Protein AF-A0A1V6PBY7-F1 (afdb_monomer_lite)

Secondary structure (DSSP, 8-state):
-----------PPP----------------------------------HHHHHHHTTTT-EETTTEE----TT--GGGT--TT--PPPTT-HHHHHHHHTB-HHHHHHHHHHHHHH-TT----TTS-EEE--TTS-BEEE-HHHHHHHHHHHHTS----S----SHHHHHHHHHHTTB-HHHHTTT---TT-GGGGT-GGG--TTSSS--HHHHHHHHHHHHHHHHHHHHHHHHHHTTSEEEETTEEEE--TT--HHHHHHHHHHS-HHHHHHHHHHHHHHHHHHHHHHHHHHHHHHHHHHHHHHHHHHT-

Radius of gyration: 27.16 Å; chains: 1; bounding box: 50×54×106 Å

Organism: Penicillium decumbens (NCBI:txid69771)

Structure (mmCIF, N/CA/C/O backbone):
data_AF-A0A1V6PBY7-F1
#
_entry.id   AF-A0A1V6PBY7-F1
#
loop_
_atom_site.group_PDB
_atom_site.id
_atom_site.type_symbol
_atom_site.label_atom_id
_atom_site.label_alt_id
_atom_site.label_comp_id
_atom_site.label_asym_id
_atom_site.label_entity_id
_atom_site.label_seq_id
_atom_site.pdbx_PDB_ins_code
_atom_site.Cartn_x
_atom_site.Cartn_y
_atom_site.Cartn_z
_atom_site.occupancy
_atom_site.B_iso_or_equiv
_atom_site.auth_seq_id
_atom_site.auth_comp_id
_atom_site.auth_asym_id
_atom_site.auth_atom_id
_atom_site.pdbx_PDB_model_num
ATOM 1 N N . MET A 1 1 ? -18.747 -23.421 -77.532 1.00 35.00 1 MET A N 1
ATOM 2 C CA . MET A 1 1 ? -17.684 -22.595 -78.147 1.00 35.00 1 MET A CA 1
ATOM 3 C C . MET A 1 1 ? -17.944 -21.142 -77.785 1.00 35.00 1 MET A C 1
ATOM 5 O O . MET A 1 1 ? -19.071 -20.726 -78.002 1.00 35.00 1 MET A O 1
ATOM 9 N N . LEU A 1 2 ? -16.903 -20.415 -77.336 1.00 27.05 2 LEU A N 1
ATOM 10 C CA . LEU A 1 2 ? -16.829 -18.939 -77.189 1.00 27.05 2 LEU A CA 1
ATOM 11 C C . LEU A 1 2 ? -17.734 -18.361 -76.069 1.00 27.05 2 LEU A C 1
ATOM 13 O O . LEU A 1 2 ? -18.813 -18.878 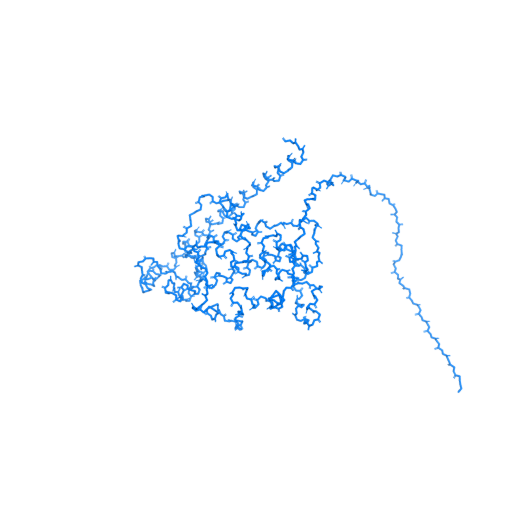-75.841 1.00 27.05 2 LEU A O 1
ATOM 17 N N . ARG A 1 3 ? -17.420 -17.299 -75.320 1.00 27.42 3 ARG A N 1
ATOM 18 C CA . ARG A 1 3 ? -16.261 -16.401 -75.174 1.00 27.42 3 ARG A CA 1
ATOM 19 C C . ARG A 1 3 ? -16.480 -15.585 -73.879 1.00 27.42 3 ARG A C 1
ATOM 21 O O . ARG A 1 3 ? -17.615 -15.298 -73.525 1.00 27.42 3 ARG A O 1
ATOM 28 N N . SER A 1 4 ? -15.369 -15.212 -73.244 1.00 28.41 4 SER A N 1
ATOM 29 C CA . SER A 1 4 ? -15.101 -13.977 -72.481 1.00 28.41 4 SER A CA 1
ATOM 30 C C . SER A 1 4 ? -16.167 -12.862 -72.516 1.00 28.41 4 SER A C 1
ATOM 32 O O . SER A 1 4 ? -16.571 -12.432 -73.595 1.00 28.41 4 SER A O 1
ATOM 34 N N . SER A 1 5 ? -16.487 -12.309 -71.337 1.00 29.06 5 SER A N 1
ATOM 35 C CA . SER A 1 5 ? -16.898 -10.908 -71.165 1.00 29.06 5 SER A CA 1
ATOM 36 C C . SER A 1 5 ? -16.512 -10.403 -69.769 1.00 29.06 5 SER A C 1
ATOM 38 O O . SER A 1 5 ? -17.157 -10.714 -68.772 1.00 29.06 5 SER A O 1
ATOM 40 N N . LEU A 1 6 ? -15.445 -9.604 -69.735 1.00 30.81 6 LEU A N 1
ATOM 41 C CA . LEU A 1 6 ? -15.103 -8.658 -68.675 1.00 30.81 6 LEU A CA 1
ATOM 42 C C . LEU A 1 6 ? -16.169 -7.556 -68.593 1.00 30.81 6 LEU A C 1
ATOM 44 O O . LEU A 1 6 ? -16.555 -7.016 -69.626 1.00 30.81 6 LEU A O 1
ATOM 48 N N . PHE A 1 7 ? -16.542 -7.137 -67.384 1.00 28.89 7 PHE A N 1
ATOM 49 C CA . PHE A 1 7 ? -17.077 -5.795 -67.148 1.00 28.89 7 PHE A CA 1
ATOM 50 C C . PHE A 1 7 ? -16.370 -5.169 -65.941 1.00 28.89 7 PHE A C 1
ATOM 52 O O . PHE A 1 7 ? -16.556 -5.581 -64.800 1.00 28.89 7 PHE A O 1
ATOM 59 N N . ARG A 1 8 ? -15.525 -4.174 -66.235 1.00 29.02 8 ARG A N 1
ATOM 60 C CA . ARG A 1 8 ? -15.088 -3.120 -65.313 1.00 29.02 8 ARG A CA 1
ATOM 61 C C . ARG A 1 8 ? -16.176 -2.050 -65.305 1.00 29.02 8 ARG A C 1
ATOM 63 O O . ARG A 1 8 ? -16.547 -1.582 -66.378 1.00 29.02 8 ARG A O 1
ATOM 70 N N . LEU A 1 9 ? -16.586 -1.598 -64.127 1.00 27.11 9 LEU A N 1
ATOM 71 C CA . LEU A 1 9 ? -17.190 -0.280 -63.949 1.00 27.11 9 LEU A CA 1
ATOM 72 C C . LEU A 1 9 ? -16.500 0.412 -62.774 1.00 27.11 9 LEU A C 1
ATOM 74 O O . LEU A 1 9 ? -16.630 0.007 -61.624 1.00 27.11 9 LEU A O 1
ATOM 78 N N . SER A 1 10 ? -15.720 1.434 -63.120 1.00 26.72 10 SER A N 1
ATOM 79 C CA . SER A 1 10 ? -15.227 2.472 -62.224 1.00 26.72 10 SER A CA 1
ATOM 80 C C . SER A 1 10 ? -16.338 3.495 -62.019 1.00 26.72 10 SER A C 1
ATOM 82 O O . SER A 1 10 ? -16.878 3.993 -63.005 1.00 26.72 10 SER A O 1
ATOM 84 N N . ILE A 1 11 ? -16.636 3.848 -60.767 1.00 29.77 11 ILE A N 1
ATOM 85 C CA . ILE A 1 11 ? -17.303 5.109 -60.431 1.00 29.77 11 ILE A CA 1
ATOM 86 C C . ILE A 1 11 ? -16.534 5.766 -59.283 1.00 29.77 11 ILE A C 1
ATOM 88 O O . ILE A 1 11 ? -16.088 5.126 -58.336 1.00 29.77 11 ILE A O 1
ATOM 92 N N . THR A 1 12 ? -16.327 7.051 -59.508 1.00 29.38 12 THR A N 1
ATOM 93 C CA . THR A 1 12 ? -15.449 8.053 -58.922 1.00 29.38 12 THR A CA 1
ATOM 94 C C . THR A 1 12 ? -15.812 8.470 -57.499 1.00 29.38 12 THR A C 1
ATOM 96 O O . THR A 1 12 ? -16.981 8.690 -57.190 1.00 29.38 12 THR A O 1
ATOM 99 N N . SER A 1 13 ? -14.774 8.670 -56.683 1.00 29.69 13 SER A N 1
ATOM 100 C CA . SER A 1 13 ? -14.814 9.409 -55.418 1.00 29.69 13 SER A CA 1
ATOM 101 C C . SER A 1 13 ? -15.021 10.905 -55.690 1.00 29.69 13 SER A C 1
ATOM 103 O O . SER A 1 13 ? -14.264 11.466 -56.488 1.00 29.69 13 SER A O 1
ATOM 105 N N . PRO A 1 14 ? -16.005 11.575 -55.069 1.00 29.16 14 PRO A N 1
ATOM 106 C CA . PRO A 1 14 ? -16.052 13.023 -55.022 1.00 29.16 14 PRO A CA 1
ATOM 107 C C . PRO A 1 14 ? -15.395 13.482 -53.719 1.00 29.16 14 PRO A C 1
ATOM 109 O O . PRO A 1 14 ? -15.841 13.076 -52.658 1.00 29.16 14 PRO A O 1
ATOM 112 N N . PHE A 1 15 ? -14.330 14.273 -53.809 1.00 28.81 15 PHE A N 1
ATOM 113 C CA . PHE A 1 15 ? -13.947 15.388 -52.923 1.00 28.81 15 PHE A CA 1
ATOM 114 C C . PHE A 1 15 ? -12.451 15.654 -53.114 1.00 28.81 15 PHE A C 1
ATOM 116 O O . PHE A 1 15 ? -11.623 15.386 -52.251 1.00 28.81 15 PHE A O 1
ATOM 123 N N . ASP A 1 16 ? -12.144 16.190 -54.295 1.00 28.08 16 ASP A N 1
ATOM 124 C CA . ASP A 1 16 ? -10.933 16.951 -54.575 1.00 28.08 16 ASP A CA 1
ATOM 125 C C . ASP A 1 16 ? -11.325 18.420 -54.793 1.00 28.08 16 ASP A C 1
ATOM 127 O O . ASP A 1 16 ? -12.403 18.709 -55.320 1.00 28.08 16 ASP A O 1
ATOM 131 N N . HIS A 1 17 ? -10.393 19.307 -54.431 1.00 29.91 17 HIS A N 1
ATOM 132 C CA . HIS A 1 17 ? -10.425 20.780 -54.411 1.00 29.91 17 HIS A CA 1
ATOM 133 C C . HIS A 1 17 ? -10.926 21.356 -53.073 1.00 29.91 17 HIS A C 1
ATOM 135 O O . HIS A 1 17 ? -12.072 21.178 -52.689 1.00 29.91 17 HIS A O 1
ATOM 141 N N . ILE A 1 18 ? -10.117 22.092 -52.303 1.00 31.80 18 ILE A N 1
ATOM 142 C CA . ILE A 1 18 ? -9.371 23.298 -52.696 1.00 31.80 18 ILE A CA 1
ATOM 143 C C . ILE A 1 18 ? -8.069 23.423 -51.874 1.00 31.80 18 ILE A C 1
ATOM 145 O O . ILE A 1 18 ? -8.109 23.551 -50.655 1.00 31.80 18 ILE A O 1
ATOM 149 N N . GLN A 1 19 ? -6.921 23.492 -52.559 1.00 34.19 19 GLN A N 1
ATOM 150 C CA . GLN A 1 19 ? -5.720 24.176 -52.066 1.00 34.19 19 GLN A CA 1
ATOM 151 C C . GLN A 1 19 ? -5.889 25.689 -52.273 1.00 34.19 19 GLN A C 1
ATOM 153 O O . GLN A 1 19 ? -6.113 26.140 -53.399 1.00 34.19 19 GLN A O 1
ATOM 158 N N . LYS A 1 20 ? -5.716 26.482 -51.212 1.00 32.12 20 LYS A N 1
ATOM 159 C CA . LYS A 1 20 ? -5.302 27.890 -51.294 1.00 32.12 20 LYS A CA 1
ATOM 160 C C . LYS A 1 20 ? -4.280 28.172 -50.196 1.00 32.12 20 LYS A C 1
ATOM 162 O O . LYS A 1 20 ? -4.580 28.071 -49.014 1.00 32.12 20 LYS A O 1
ATOM 167 N N . HIS A 1 21 ? -3.077 28.518 -50.639 1.00 29.50 21 HIS A N 1
ATOM 168 C CA . HIS A 1 21 ? -1.958 29.013 -49.847 1.00 29.50 21 HIS A CA 1
ATOM 169 C C . HIS A 1 21 ? -2.298 30.312 -49.100 1.00 29.50 21 HIS A C 1
ATOM 171 O O . HIS A 1 21 ? -2.839 31.241 -49.702 1.00 29.50 21 HIS A O 1
ATOM 177 N N . SER A 1 22 ? -1.866 30.416 -47.841 1.00 28.83 22 SER A N 1
ATOM 178 C CA . SER A 1 22 ? -1.041 31.526 -47.324 1.00 28.83 22 SER A CA 1
ATOM 179 C C . SER A 1 22 ? -0.513 31.195 -45.918 1.00 28.83 22 SER A C 1
ATOM 181 O O . SER A 1 22 ? -1.099 30.352 -45.241 1.00 28.83 22 SER A O 1
ATOM 183 N N . PRO A 1 23 ? 0.634 31.777 -45.528 1.00 32.53 23 PRO A N 1
ATOM 184 C CA . PRO A 1 23 ? 1.620 31.144 -44.666 1.00 32.53 23 PRO A CA 1
ATOM 185 C C . PRO A 1 23 ? 1.302 31.404 -43.196 1.00 32.53 23 PRO A C 1
ATOM 187 O O . PRO A 1 23 ? 1.110 32.550 -42.793 1.00 32.53 23 PRO A O 1
ATOM 190 N N . ILE A 1 24 ? 1.275 30.345 -42.393 1.00 34.78 24 ILE A N 1
ATOM 191 C CA . ILE A 1 24 ? 1.387 30.490 -40.945 1.00 34.78 24 ILE A CA 1
ATOM 192 C C . ILE A 1 24 ? 2.856 30.254 -40.636 1.00 34.78 24 ILE A C 1
ATOM 194 O O . ILE A 1 24 ? 3.420 29.233 -41.011 1.00 34.78 24 ILE A O 1
ATOM 198 N N . MET A 1 25 ? 3.446 31.304 -40.081 1.00 27.91 25 MET A N 1
ATOM 199 C CA . MET A 1 25 ? 4.850 31.467 -39.759 1.00 27.91 25 MET A CA 1
ATOM 200 C C . MET A 1 25 ? 5.431 30.222 -39.094 1.00 27.91 25 MET A C 1
ATOM 202 O O . MET A 1 25 ? 4.912 29.772 -38.073 1.00 27.91 25 MET A O 1
ATOM 206 N N . ASP A 1 26 ? 6.552 29.754 -39.640 1.00 33.91 26 ASP A N 1
ATOM 207 C CA . ASP A 1 26 ? 7.578 29.076 -38.862 1.00 33.91 26 ASP A CA 1
ATOM 208 C C . ASP A 1 26 ? 7.996 30.039 -37.745 1.00 33.91 26 ASP A C 1
ATOM 210 O O . ASP A 1 26 ? 8.765 30.981 -37.948 1.00 33.91 26 ASP A O 1
ATOM 214 N N . VAL A 1 27 ? 7.396 29.868 -36.571 1.00 30.86 27 VAL A N 1
ATOM 215 C CA . VAL A 1 27 ? 8.003 30.326 -35.330 1.00 30.86 27 VAL A CA 1
ATOM 216 C C . VAL A 1 27 ? 8.863 29.155 -34.890 1.00 30.86 27 VAL A C 1
ATOM 218 O O . VAL A 1 27 ? 8.372 28.201 -34.293 1.00 30.86 27 VAL A O 1
ATOM 221 N N . GLU A 1 28 ? 10.135 29.213 -35.276 1.00 33.06 28 GLU A N 1
ATOM 222 C CA . GLU A 1 28 ? 11.207 28.501 -34.590 1.00 33.06 28 GLU A CA 1
ATOM 223 C C . GLU A 1 28 ? 11.154 28.923 -33.116 1.00 33.06 28 GLU A C 1
ATOM 225 O O . GLU A 1 28 ? 11.721 29.943 -32.720 1.00 33.06 28 GLU A O 1
ATOM 230 N N . ASP A 1 29 ? 10.415 28.174 -32.298 1.00 31.02 29 ASP A N 1
ATOM 231 C CA . ASP A 1 29 ? 10.565 28.233 -30.849 1.00 31.02 29 ASP A CA 1
ATOM 232 C C . ASP A 1 29 ? 11.743 27.330 -30.482 1.00 31.02 29 ASP A C 1
ATOM 234 O O . ASP A 1 29 ? 11.616 26.206 -30.001 1.00 31.02 29 ASP A O 1
ATOM 238 N N . ASP A 1 30 ? 12.930 27.840 -30.800 1.00 32.34 30 ASP A N 1
ATOM 239 C CA . ASP A 1 30 ? 14.241 27.241 -30.551 1.00 32.34 30 ASP A CA 1
ATOM 240 C C . ASP A 1 30 ? 14.636 27.382 -29.063 1.00 32.34 30 ASP A C 1
ATOM 242 O O . ASP A 1 30 ? 15.774 27.665 -28.685 1.00 32.34 30 ASP A O 1
ATOM 246 N N . ARG A 1 31 ? 13.652 27.234 -28.172 1.00 34.31 31 ARG A N 1
ATOM 247 C CA . ARG A 1 31 ? 13.814 27.244 -26.721 1.00 34.31 31 ARG A CA 1
ATOM 248 C C . ARG A 1 31 ? 13.160 25.999 -26.166 1.00 34.31 31 ARG A C 1
ATOM 250 O O . ARG A 1 31 ? 12.029 26.072 -25.717 1.00 34.31 31 ARG A O 1
ATOM 257 N N . TRP A 1 32 ? 13.889 24.886 -26.211 1.00 34.94 32 TRP A N 1
ATOM 258 C CA . TRP A 1 32 ? 13.879 23.804 -25.204 1.00 34.94 32 TRP A CA 1
ATOM 259 C C . TRP A 1 32 ? 14.824 22.637 -25.577 1.00 34.94 32 TRP A C 1
ATOM 261 O O . TRP A 1 32 ? 14.648 21.510 -25.129 1.00 34.94 32 TRP A O 1
ATOM 271 N N . SER A 1 33 ? 15.873 22.877 -26.372 1.00 35.19 33 SER A N 1
ATOM 272 C CA . SER A 1 33 ? 16.835 21.837 -26.782 1.00 35.19 33 SER A CA 1
ATOM 273 C C . SER A 1 33 ? 18.061 21.718 -25.867 1.00 35.19 33 SER A C 1
ATOM 275 O O . SER A 1 33 ? 19.140 21.331 -26.308 1.00 35.19 33 SER A O 1
ATOM 277 N N . VAL A 1 34 ? 17.900 21.997 -24.572 1.00 34.00 34 VAL A N 1
ATOM 278 C CA . VAL A 1 34 ? 18.882 21.599 -23.553 1.00 34.00 34 VAL A CA 1
ATOM 279 C C . VAL A 1 34 ? 18.148 20.859 -22.442 1.00 34.00 34 VAL A C 1
ATOM 281 O O . VAL A 1 34 ? 18.084 21.300 -21.301 1.00 34.00 34 VAL A O 1
ATOM 284 N N . LYS A 1 35 ? 17.558 19.712 -22.785 1.00 36.31 35 LYS A N 1
ATOM 285 C CA . LYS A 1 35 ? 17.458 18.644 -21.796 1.00 36.31 35 LYS A CA 1
ATOM 286 C C . LYS A 1 35 ? 18.848 18.044 -21.688 1.00 36.31 35 LYS A C 1
ATOM 288 O O . LYS A 1 35 ? 19.352 17.482 -22.660 1.00 36.31 35 LYS A O 1
ATOM 293 N N . ASN A 1 36 ? 19.450 18.171 -20.512 1.00 32.53 36 ASN A N 1
ATOM 294 C CA . ASN A 1 36 ? 20.451 17.218 -20.070 1.00 32.53 36 ASN A CA 1
ATOM 295 C C . ASN A 1 36 ? 19.815 15.833 -20.217 1.00 32.53 36 ASN A C 1
ATOM 297 O O . ASN A 1 36 ? 18.966 15.448 -19.418 1.00 32.53 36 ASN A O 1
ATOM 301 N N . SER A 1 37 ? 20.157 15.116 -21.287 1.00 35.59 37 SER A N 1
ATOM 302 C CA . SER A 1 37 ? 19.968 13.678 -21.328 1.00 35.59 37 SER A CA 1
ATOM 303 C C . SER A 1 37 ? 20.946 13.131 -20.300 1.00 35.59 37 SER A C 1
ATOM 305 O O . SER A 1 37 ? 22.098 12.845 -20.629 1.00 35.59 37 SER A O 1
ATOM 307 N N . GLU A 1 38 ? 20.529 13.079 -19.036 1.00 38.06 38 GLU A N 1
ATOM 308 C CA . GLU A 1 38 ? 21.129 12.128 -18.117 1.00 38.06 38 GLU A CA 1
ATOM 309 C C . GLU A 1 38 ? 21.099 10.794 -18.859 1.00 38.06 38 GLU A C 1
ATOM 311 O O . GLU A 1 38 ? 20.039 10.338 -19.297 1.00 38.06 38 GLU A O 1
ATOM 316 N N . GLU A 1 39 ? 22.284 10.261 -19.157 1.00 35.19 39 GLU A N 1
ATOM 317 C CA . GLU A 1 39 ? 22.419 8.938 -19.740 1.00 35.19 39 GLU A CA 1
ATOM 318 C C . GLU A 1 39 ? 21.699 7.993 -18.786 1.00 35.19 39 GLU A C 1
ATOM 320 O O . GLU A 1 39 ? 22.208 7.675 -17.714 1.00 35.19 39 GLU A O 1
ATOM 325 N N . ILE A 1 40 ? 20.474 7.606 -19.143 1.00 51.16 40 ILE A N 1
ATOM 326 C CA . ILE A 1 40 ? 19.726 6.597 -18.413 1.00 51.16 40 ILE A CA 1
ATOM 327 C C . ILE A 1 40 ? 20.606 5.354 -18.476 1.00 51.16 40 ILE A C 1
ATOM 329 O O . ILE A 1 40 ? 20.719 4.735 -19.539 1.00 51.16 40 ILE A O 1
ATOM 333 N N . GLU A 1 41 ? 21.272 5.027 -17.365 1.00 54.31 41 GLU A N 1
ATOM 334 C CA . GLU A 1 41 ? 22.047 3.799 -17.264 1.00 54.31 41 GLU A CA 1
ATOM 335 C C . GLU A 1 41 ? 21.166 2.656 -17.763 1.00 54.31 41 GLU A C 1
ATOM 337 O O . GLU A 1 41 ? 19.994 2.529 -17.386 1.00 54.31 41 GLU A O 1
ATOM 342 N N . ALA A 1 42 ? 21.705 1.860 -18.685 1.00 62.44 42 ALA A N 1
ATOM 343 C CA . ALA A 1 42 ? 20.949 0.779 -19.281 1.00 62.44 42 ALA A CA 1
ATOM 344 C C . ALA A 1 42 ? 20.522 -0.188 -18.170 1.00 62.44 42 ALA A C 1
ATOM 346 O O . ALA A 1 42 ? 21.341 -0.938 -17.639 1.00 62.44 42 ALA A O 1
ATOM 347 N N . ILE A 1 43 ? 19.233 -0.181 -17.817 1.00 70.44 43 ILE A N 1
ATOM 348 C CA . ILE A 1 43 ? 18.685 -1.163 -16.884 1.00 70.44 43 ILE A CA 1
ATOM 349 C C . ILE A 1 43 ? 18.841 -2.535 -17.532 1.00 70.44 43 ILE A C 1
ATOM 351 O O . ILE A 1 43 ? 18.161 -2.868 -18.509 1.00 70.44 43 ILE A O 1
ATOM 355 N N . HIS A 1 44 ? 19.734 -3.338 -16.964 1.00 68.50 44 HIS A N 1
ATOM 356 C CA . HIS A 1 44 ? 19.877 -4.739 -17.312 1.00 68.50 44 HIS A CA 1
ATOM 357 C C . HIS A 1 44 ? 18.712 -5.524 -16.701 1.00 68.50 44 HIS A C 1
ATOM 359 O O . HIS A 1 44 ? 18.700 -5.830 -15.511 1.00 68.50 44 HIS A O 1
ATOM 365 N N . PHE A 1 45 ? 17.718 -5.825 -17.534 1.00 81.19 45 PHE A N 1
ATOM 366 C CA . PHE A 1 45 ? 16.567 -6.653 -17.194 1.00 81.19 45 PHE A CA 1
ATOM 367 C C . PHE A 1 45 ? 16.614 -7.954 -18.004 1.00 81.19 45 PHE A C 1
ATOM 369 O O . PHE A 1 45 ? 16.819 -7.927 -19.215 1.00 81.19 45 PHE A O 1
ATOM 376 N N . GLU A 1 46 ? 16.427 -9.093 -17.337 1.00 86.81 46 GLU A N 1
ATOM 377 C CA . GLU A 1 46 ? 16.433 -10.418 -17.960 1.00 86.81 46 GLU A CA 1
ATOM 378 C C . GLU A 1 46 ? 15.151 -11.178 -17.610 1.00 86.81 46 GLU A C 1
ATOM 380 O O . GLU A 1 46 ? 14.756 -11.268 -16.446 1.00 86.81 46 GLU A O 1
ATOM 385 N N . TRP A 1 47 ? 14.521 -11.785 -18.618 1.00 85.25 47 TRP A N 1
ATOM 386 C CA . TRP A 1 47 ? 13.376 -12.668 -18.418 1.00 85.25 47 TRP A CA 1
ATOM 387 C C . TRP A 1 47 ? 13.792 -14.007 -17.823 1.00 85.25 47 TRP A C 1
ATOM 389 O O . TRP A 1 47 ? 14.162 -14.942 -18.533 1.00 85.25 47 TRP A O 1
ATOM 399 N N . THR A 1 48 ? 13.645 -14.135 -16.508 1.00 88.94 48 THR A N 1
ATOM 400 C CA . THR A 1 48 ? 13.755 -15.434 -15.842 1.00 88.94 48 THR A CA 1
ATOM 401 C C . THR A 1 48 ? 12.440 -16.219 -15.954 1.00 88.94 48 THR A C 1
ATOM 403 O O . THR A 1 48 ? 11.366 -15.618 -16.082 1.00 88.94 48 THR A O 1
ATOM 406 N N . PRO A 1 49 ? 12.466 -17.563 -15.845 1.00 88.69 49 PRO A N 1
ATOM 407 C CA . PRO A 1 49 ? 11.2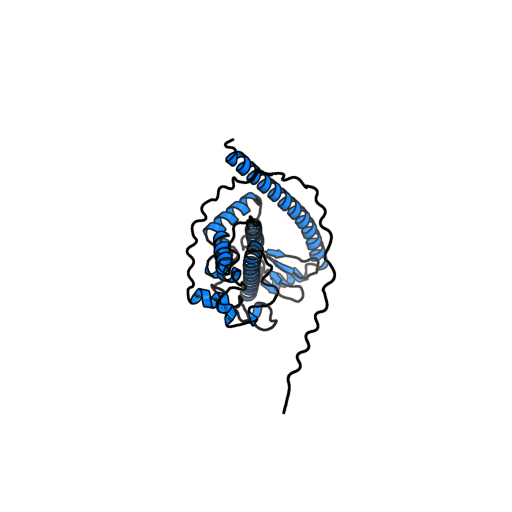42 -18.368 -15.811 1.00 88.69 49 PRO A CA 1
ATOM 408 C C . PRO A 1 49 ? 10.250 -17.934 -14.721 1.00 88.69 49 PRO A C 1
ATOM 410 O O . PRO A 1 49 ? 9.040 -17.998 -14.925 1.00 88.69 49 PRO A O 1
ATOM 413 N N . GLU A 1 50 ? 10.754 -17.454 -13.582 1.00 89.00 50 GLU A N 1
ATOM 414 C CA . GLU A 1 50 ? 9.922 -16.958 -12.483 1.00 89.00 50 GLU A CA 1
ATOM 415 C C . GLU A 1 50 ? 9.210 -15.652 -12.853 1.00 89.00 50 GLU A C 1
ATOM 417 O O . GLU A 1 50 ? 8.006 -15.519 -12.642 1.00 89.00 50 GLU A O 1
ATOM 422 N N . LEU A 1 51 ? 9.915 -14.715 -13.489 1.00 87.94 51 LEU A N 1
ATOM 423 C CA . LEU A 1 51 ? 9.318 -13.467 -13.966 1.00 87.94 51 LEU A CA 1
ATOM 424 C C . LEU A 1 51 ? 8.272 -13.716 -15.060 1.00 87.94 51 LEU A C 1
ATOM 426 O O . LEU A 1 51 ? 7.227 -13.066 -15.076 1.00 87.94 51 LEU A O 1
ATOM 430 N N . VAL A 1 52 ? 8.506 -14.697 -15.939 1.00 85.38 52 VAL A N 1
ATOM 431 C CA . VAL A 1 52 ? 7.514 -15.128 -16.938 1.00 85.38 52 VAL A CA 1
ATOM 432 C C . VAL A 1 52 ? 6.263 -15.693 -16.263 1.00 85.38 52 VAL A C 1
ATOM 434 O O . VAL A 1 52 ? 5.144 -15.351 -16.653 1.00 85.38 52 VAL A O 1
ATOM 437 N N . ARG A 1 53 ? 6.438 -16.517 -15.223 1.00 85.94 53 ARG A N 1
ATOM 438 C CA . ARG A 1 53 ? 5.334 -17.073 -14.431 1.00 85.94 53 ARG A CA 1
ATOM 439 C C . ARG A 1 53 ? 4.514 -15.980 -13.740 1.00 85.94 53 ARG A C 1
ATOM 441 O O . ARG A 1 53 ? 3.289 -16.052 -13.743 1.00 85.94 53 ARG A O 1
ATOM 448 N N . LEU A 1 54 ? 5.171 -14.971 -13.170 1.00 85.81 54 LEU A N 1
ATOM 449 C CA . LEU A 1 54 ? 4.499 -13.849 -12.511 1.00 85.81 54 LEU A CA 1
ATOM 450 C C . LEU A 1 54 ? 3.713 -12.995 -13.508 1.00 85.81 54 LEU A C 1
ATOM 452 O O . LEU A 1 54 ? 2.513 -12.797 -13.321 1.00 85.81 54 LEU A O 1
ATOM 456 N N . ALA A 1 55 ? 4.347 -12.548 -14.592 1.00 81.00 55 ALA A N 1
ATOM 457 C CA . ALA A 1 55 ? 3.711 -11.682 -15.584 1.00 81.00 55 ALA A CA 1
ATOM 458 C C . ALA A 1 55 ? 2.465 -12.309 -16.226 1.00 81.00 55 ALA A C 1
ATOM 460 O O . ALA A 1 55 ? 1.436 -11.652 -16.365 1.00 81.00 55 ALA A O 1
ATOM 461 N N . THR A 1 56 ? 2.522 -13.600 -16.556 1.00 79.06 56 THR A N 1
ATOM 462 C CA . THR A 1 56 ? 1.389 -14.322 -17.165 1.00 79.06 56 THR A CA 1
ATOM 463 C C . THR A 1 56 ? 0.234 -14.575 -16.193 1.00 79.06 56 THR A C 1
ATOM 465 O O . THR A 1 56 ? -0.855 -14.959 -16.611 1.00 79.06 56 THR A O 1
ATOM 468 N N . SER A 1 57 ? 0.424 -14.326 -14.893 1.00 78.94 57 SER A N 1
ATOM 469 C CA . SER A 1 57 ? -0.591 -14.601 -13.873 1.00 78.94 57 SER A CA 1
ATOM 470 C C . SER A 1 57 ? -1.700 -13.552 -13.756 1.00 78.94 57 SER A C 1
ATOM 472 O O . SER A 1 57 ? -2.638 -13.778 -12.997 1.00 78.94 57 SER A O 1
ATOM 474 N N . ARG A 1 58 ? -1.614 -12.399 -14.438 1.00 75.19 58 ARG A N 1
ATOM 475 C CA . ARG A 1 58 ? -2.562 -11.270 -14.280 1.00 75.19 58 ARG A CA 1
ATOM 476 C C . ARG A 1 58 ? -2.772 -10.855 -12.807 1.00 75.19 58 ARG A C 1
ATOM 478 O O . ARG A 1 58 ? -3.898 -10.667 -12.361 1.00 75.19 58 ARG A O 1
ATOM 485 N N . ARG A 1 59 ? -1.681 -10.734 -12.037 1.00 76.31 59 ARG A N 1
ATOM 486 C CA . ARG A 1 59 ? -1.672 -10.428 -10.585 1.00 76.31 59 ARG A CA 1
ATOM 487 C C . ARG A 1 59 ? -2.296 -11.516 -9.690 1.00 76.31 59 ARG A C 1
ATOM 489 O O . ARG A 1 59 ? -2.515 -11.287 -8.504 1.00 76.31 59 ARG A O 1
ATOM 496 N N . ARG A 1 60 ? -2.527 -12.729 -10.210 1.00 78.81 60 ARG A N 1
ATOM 497 C CA . ARG A 1 60 ? -2.960 -13.891 -9.406 1.00 78.81 60 ARG A CA 1
ATOM 498 C C . ARG A 1 60 ? -1.826 -14.549 -8.632 1.00 78.81 60 ARG A C 1
ATOM 500 O O . ARG A 1 60 ? -2.095 -15.357 -7.754 1.00 78.81 60 ARG A O 1
ATOM 507 N N . ILE A 1 61 ? -0.569 -14.250 -8.945 1.00 83.75 61 ILE A N 1
ATOM 508 C CA . ILE A 1 61 ? 0.585 -14.721 -8.175 1.00 83.75 61 ILE A CA 1
ATOM 509 C C . ILE A 1 61 ? 1.268 -13.503 -7.560 1.00 83.75 61 ILE A C 1
ATOM 511 O O . ILE A 1 61 ? 1.767 -12.636 -8.272 1.00 83.75 61 ILE A O 1
ATOM 515 N N . HIS A 1 62 ? 1.288 -13.446 -6.232 1.00 88.88 62 HIS A N 1
ATOM 516 C CA . HIS A 1 62 ? 2.046 -12.452 -5.489 1.00 88.88 62 HIS A CA 1
ATOM 517 C C . HIS A 1 62 ? 3.526 -12.857 -5.433 1.00 88.88 62 HIS A C 1
ATOM 519 O O . HIS A 1 62 ? 3.799 -14.006 -5.068 1.00 88.88 62 HIS A O 1
ATOM 525 N N . PRO A 1 63 ? 4.487 -11.948 -5.678 1.00 88.50 63 PRO A N 1
ATOM 526 C CA . PRO A 1 63 ? 5.913 -12.290 -5.660 1.00 88.50 63 PRO A CA 1
ATOM 527 C C . PRO A 1 63 ? 6.400 -12.941 -4.353 1.00 88.50 63 PRO A C 1
ATOM 529 O O . PRO A 1 63 ? 7.223 -13.850 -4.386 1.00 88.50 63 PRO A O 1
ATOM 532 N N . PHE A 1 64 ? 5.841 -12.542 -3.204 1.00 85.31 64 PHE A N 1
ATOM 533 C CA . PHE A 1 64 ? 6.202 -13.110 -1.893 1.00 85.31 64 PHE A CA 1
ATOM 534 C C . PHE A 1 64 ? 5.288 -14.233 -1.387 1.00 85.31 64 PHE A C 1
ATOM 536 O O . PHE A 1 64 ? 5.733 -15.075 -0.613 1.00 85.31 64 PHE A O 1
ATOM 543 N N . LEU A 1 65 ? 4.008 -14.244 -1.776 1.00 83.81 65 LEU A N 1
ATOM 544 C CA . LEU A 1 65 ? 3.025 -15.188 -1.217 1.00 83.81 65 LEU A CA 1
ATOM 545 C C . LEU A 1 65 ? 2.700 -16.342 -2.170 1.00 83.81 65 LEU A C 1
ATOM 547 O O . LEU A 1 65 ? 2.052 -17.310 -1.771 1.00 83.81 65 LEU A O 1
ATOM 551 N N . GLY A 1 66 ? 3.154 -16.257 -3.422 1.00 85.38 66 GLY A N 1
ATOM 552 C CA . GLY A 1 66 ? 2.782 -17.196 -4.464 1.00 85.38 66 GLY A CA 1
ATOM 553 C C . GLY A 1 66 ? 1.325 -17.003 -4.904 1.00 85.38 66 GLY A C 1
ATOM 554 O O . GLY A 1 66 ? 0.819 -15.878 -4.889 1.00 85.38 66 GLY A O 1
ATOM 555 N N . PRO A 1 67 ? 0.650 -18.075 -5.349 1.00 84.12 67 PRO A N 1
ATOM 556 C CA . PRO A 1 67 ? -0.718 -17.996 -5.843 1.00 84.12 67 PRO A CA 1
ATOM 557 C C . PRO A 1 67 ? -1.674 -17.419 -4.798 1.00 84.12 67 PRO A C 1
ATOM 559 O O . PRO A 1 67 ? -1.772 -17.916 -3.675 1.00 84.12 67 PRO A O 1
ATOM 562 N N . LEU A 1 68 ? -2.398 -16.385 -5.201 1.00 77.44 68 LEU A N 1
ATOM 563 C CA . LEU A 1 68 ? -3.524 -15.828 -4.480 1.00 77.44 68 LEU A CA 1
ATOM 564 C C . LEU A 1 68 ? -4.769 -16.587 -4.930 1.00 77.44 68 LEU A C 1
ATOM 566 O O . LEU A 1 68 ? -5.071 -16.659 -6.122 1.00 77.44 68 LEU A O 1
ATOM 570 N N . GLU A 1 69 ? -5.482 -17.182 -3.983 1.00 68.81 69 GLU A N 1
ATOM 571 C CA . GLU A 1 69 ? -6.732 -17.869 -4.284 1.00 68.81 69 GLU A CA 1
ATOM 572 C C . GLU A 1 69 ? -7.789 -16.831 -4.687 1.00 68.81 69 GLU A C 1
ATOM 574 O O . GLU A 1 69 ? -8.372 -16.144 -3.847 1.00 68.81 69 GLU A O 1
ATOM 579 N N . GLU A 1 70 ? -8.043 -16.699 -5.992 1.00 56.06 70 GLU A N 1
ATOM 580 C CA . GLU A 1 70 ? -9.251 -16.043 -6.485 1.00 56.06 70 GLU A CA 1
ATOM 581 C C . GLU A 1 70 ? -10.428 -16.965 -6.191 1.00 56.06 70 GLU A C 1
ATOM 583 O O . GLU A 1 70 ? -10.747 -17.886 -6.940 1.00 56.06 70 GLU A O 1
ATOM 588 N N . THR A 1 71 ? -11.070 -16.737 -5.053 1.00 52.84 71 THR A N 1
ATOM 589 C CA . THR A 1 71 ? -12.406 -17.270 -4.841 1.00 52.84 71 THR A CA 1
ATOM 590 C C . THR A 1 71 ? -13.389 -16.234 -5.350 1.00 52.84 71 THR A C 1
ATOM 592 O O . THR A 1 71 ? -13.444 -15.119 -4.832 1.00 52.84 71 THR A O 1
ATOM 595 N N . ASP A 1 72 ? -14.136 -16.609 -6.390 1.00 47.69 72 ASP A N 1
ATOM 596 C CA . ASP A 1 72 ? -15.224 -15.830 -6.976 1.00 47.69 72 ASP A CA 1
ATOM 597 C C . ASP A 1 72 ? -16.003 -15.095 -5.868 1.00 47.69 72 ASP A C 1
ATOM 599 O O . ASP A 1 72 ? -16.727 -15.706 -5.078 1.00 47.69 72 ASP A O 1
ATOM 603 N N . TRP A 1 73 ? -15.810 -13.774 -5.793 1.00 45.16 73 TRP A N 1
ATOM 604 C CA . TRP A 1 73 ? -16.544 -12.836 -4.930 1.00 45.16 73 TRP A CA 1
ATOM 605 C C . TRP A 1 73 ? -16.371 -12.963 -3.410 1.00 45.16 73 TRP A C 1
ATOM 607 O O . TRP A 1 73 ? -17.137 -12.339 -2.669 1.00 45.16 73 TRP A O 1
ATOM 617 N N . LYS A 1 74 ? -15.401 -13.727 -2.895 1.00 53.31 74 LYS A N 1
ATOM 618 C CA . LYS A 1 74 ? -15.245 -13.855 -1.438 1.00 53.31 74 LYS A CA 1
ATOM 619 C C . LYS A 1 74 ? -14.278 -12.809 -0.887 1.00 53.31 74 LYS A C 1
ATOM 621 O O . LYS A 1 74 ? -13.160 -12.647 -1.361 1.00 53.31 74 LYS A O 1
ATOM 626 N N . TRP A 1 75 ? -14.758 -12.099 0.133 1.00 56.09 75 TRP A N 1
ATOM 627 C CA . TRP A 1 75 ? -14.017 -11.129 0.941 1.00 56.09 75 TRP A CA 1
ATOM 628 C C . TRP A 1 75 ? -12.609 -11.631 1.338 1.00 56.09 75 TRP A C 1
ATOM 630 O O . TRP A 1 75 ? -12.424 -12.839 1.507 1.00 56.09 75 TRP A O 1
ATOM 640 N N . PRO A 1 76 ? -11.631 -10.732 1.571 1.00 59.00 76 PRO A N 1
ATOM 641 C CA . PRO A 1 76 ? -10.218 -11.078 1.788 1.00 59.00 76 PRO A CA 1
ATOM 642 C C . PRO A 1 76 ? -9.942 -12.054 2.946 1.00 59.00 76 PRO A C 1
ATOM 644 O O . PRO A 1 76 ? -8.906 -12.718 2.945 1.00 59.00 76 PRO A O 1
ATOM 647 N N . PHE A 1 77 ? -10.888 -12.223 3.878 1.00 60.09 77 PHE A N 1
ATOM 648 C CA . PHE A 1 77 ? -10.859 -13.237 4.940 1.00 60.09 77 PHE A CA 1
ATOM 649 C C . PHE A 1 77 ? -10.567 -14.653 4.454 1.00 60.09 77 PHE A C 1
ATOM 651 O O . PHE A 1 77 ? -9.927 -15.421 5.162 1.00 60.09 77 PHE A O 1
ATOM 658 N N . TYR A 1 78 ? -11.053 -15.005 3.263 1.00 60.91 78 TYR A N 1
ATOM 659 C CA . TYR A 1 78 ? -10.868 -16.344 2.708 1.00 60.91 78 TYR A CA 1
ATOM 660 C C . TYR A 1 78 ? -9.516 -16.515 2.007 1.00 60.91 78 TYR A C 1
ATOM 662 O O . TYR A 1 78 ? -9.163 -17.634 1.657 1.00 60.91 78 TYR A O 1
ATOM 670 N N . ILE A 1 79 ? -8.771 -15.423 1.810 1.00 70.19 79 ILE A N 1
ATOM 671 C CA . ILE A 1 79 ? -7.454 -15.426 1.168 1.00 70.19 79 ILE A CA 1
ATOM 672 C C . ILE A 1 79 ? -6.351 -15.454 2.231 1.00 70.19 79 ILE A C 1
ATOM 674 O O . ILE A 1 79 ? -5.330 -16.108 2.034 1.00 70.19 79 ILE A O 1
ATOM 678 N N . TYR A 1 80 ? -6.536 -14.764 3.363 1.00 81.06 80 TYR A N 1
ATOM 679 C CA . TYR A 1 80 ? -5.558 -14.777 4.450 1.00 81.06 80 TYR A CA 1
ATOM 680 C C . TYR A 1 80 ? -5.432 -16.171 5.074 1.00 81.06 80 TYR A C 1
ATOM 682 O O . TYR A 1 80 ? -6.422 -16.773 5.490 1.00 81.06 80 TYR A O 1
ATOM 690 N N . ARG A 1 81 ? -4.194 -16.656 5.204 1.00 82.50 81 ARG A N 1
ATOM 691 C CA . ARG A 1 81 ? -3.875 -17.868 5.963 1.00 82.50 81 ARG A CA 1
ATOM 692 C C . ARG A 1 81 ? -2.942 -17.513 7.125 1.00 82.50 81 ARG A C 1
ATOM 694 O O . ARG A 1 81 ? -2.017 -16.729 6.915 1.00 82.50 81 ARG A O 1
ATOM 701 N N . PRO A 1 82 ? -3.129 -18.081 8.332 1.00 82.00 82 PRO A N 1
ATOM 702 C CA . PRO A 1 82 ? -2.298 -17.747 9.494 1.00 82.00 82 PRO A CA 1
ATOM 703 C C . PRO A 1 82 ? -0.797 -18.018 9.318 1.00 82.00 82 PRO A C 1
ATOM 705 O O . PRO A 1 82 ? 0.016 -17.435 10.027 1.00 82.00 82 PRO A O 1
ATOM 708 N N . ASP A 1 83 ? -0.424 -18.896 8.385 1.00 84.31 83 ASP A N 1
ATOM 709 C CA . ASP A 1 83 ? 0.960 -19.209 8.023 1.00 84.31 83 ASP A CA 1
ATOM 710 C C . ASP A 1 83 ? 1.577 -18.211 7.024 1.00 84.31 83 ASP A C 1
ATOM 712 O O . ASP A 1 83 ? 2.772 -18.293 6.737 1.00 84.31 83 ASP A O 1
ATOM 716 N N . MET A 1 84 ? 0.798 -17.255 6.500 1.00 86.94 84 MET A N 1
ATOM 717 C CA . MET A 1 84 ? 1.318 -16.192 5.643 1.00 86.94 84 MET A CA 1
ATOM 718 C C . MET A 1 84 ? 2.272 -15.289 6.419 1.00 86.94 84 MET A C 1
ATOM 720 O O . MET A 1 84 ? 1.921 -14.688 7.438 1.00 86.94 84 MET A O 1
ATOM 724 N N . VAL A 1 85 ? 3.471 -15.121 5.870 1.00 87.56 85 VAL A N 1
ATOM 725 C CA . VAL A 1 85 ? 4.463 -14.179 6.383 1.00 87.56 85 VAL A CA 1
ATOM 726 C C . VAL A 1 85 ? 4.081 -12.775 5.916 1.00 87.56 85 VAL A C 1
ATOM 728 O O . VAL A 1 85 ? 4.434 -12.347 4.819 1.00 87.56 85 VAL A O 1
ATOM 731 N N . LEU A 1 86 ? 3.302 -12.076 6.741 1.00 91.81 86 LEU A N 1
ATOM 732 C CA . LEU A 1 86 ? 2.944 -10.672 6.533 1.00 91.81 86 LEU A CA 1
ATOM 733 C C . LEU A 1 86 ? 3.833 -9.756 7.381 1.00 91.81 86 LEU A C 1
ATOM 735 O O . LEU A 1 86 ? 4.095 -10.100 8.543 1.00 91.81 86 LEU A O 1
ATOM 739 N N . PRO A 1 87 ? 4.237 -8.587 6.849 1.00 94.50 87 PRO A N 1
ATOM 740 C CA . PRO A 1 87 ? 5.024 -7.623 7.603 1.00 94.50 87 PRO A CA 1
ATOM 741 C C . PRO A 1 87 ? 4.252 -7.103 8.824 1.00 94.50 87 PRO A C 1
ATOM 743 O O . PRO A 1 87 ? 3.023 -7.199 8.915 1.00 94.50 87 PRO A O 1
ATOM 746 N N . ASP A 1 88 ? 4.992 -6.575 9.795 1.00 94.06 88 ASP A N 1
ATOM 747 C CA . ASP A 1 88 ? 4.410 -5.789 10.880 1.00 94.06 88 ASP A CA 1
ATOM 748 C C . ASP A 1 88 ? 3.960 -4.429 10.313 1.00 94.06 88 ASP A C 1
ATOM 750 O O . ASP A 1 88 ? 4.791 -3.763 9.691 1.00 94.06 88 ASP A O 1
ATOM 754 N N . PRO A 1 89 ? 2.700 -3.991 10.512 1.00 94.38 89 PRO A N 1
ATOM 755 C CA . PRO A 1 89 ? 2.243 -2.666 10.091 1.00 94.38 89 PRO A CA 1
ATOM 756 C C . PRO A 1 89 ? 3.098 -1.500 10.606 1.00 94.38 89 PRO A C 1
ATOM 758 O O . PRO A 1 89 ? 3.164 -0.462 9.952 1.00 94.38 89 PRO A O 1
ATOM 761 N N . ALA A 1 90 ? 3.749 -1.654 11.765 1.00 94.25 90 ALA A N 1
ATOM 762 C CA . ALA A 1 90 ? 4.666 -0.653 12.306 1.00 94.25 90 ALA A CA 1
ATOM 763 C C . ALA A 1 90 ? 6.024 -0.634 11.576 1.00 94.25 90 ALA A C 1
ATOM 765 O O . ALA A 1 90 ? 6.743 0.362 11.624 1.00 94.25 90 ALA A O 1
ATOM 766 N N . ASN A 1 91 ? 6.382 -1.716 10.876 1.00 95.88 91 ASN A N 1
ATOM 767 C CA . ASN A 1 91 ? 7.570 -1.786 10.033 1.00 95.88 91 ASN A CA 1
ATOM 768 C C . ASN A 1 91 ? 7.226 -1.325 8.610 1.00 95.88 91 ASN A C 1
ATOM 770 O O . ASN A 1 91 ? 6.951 -2.127 7.710 1.00 95.88 91 ASN A O 1
ATOM 774 N N . THR A 1 92 ? 7.245 -0.005 8.422 1.00 94.56 92 THR A N 1
ATOM 775 C CA . THR A 1 92 ? 6.923 0.648 7.147 1.00 94.56 92 THR A CA 1
ATOM 776 C C . THR A 1 92 ? 7.808 0.173 6.008 1.00 94.56 92 THR A C 1
ATOM 778 O O . THR A 1 92 ? 7.308 -0.077 4.914 1.00 94.56 92 THR A O 1
ATOM 781 N N . HIS A 1 93 ? 9.096 -0.032 6.276 1.00 95.56 93 HIS A N 1
ATOM 782 C CA . HIS A 1 93 ? 10.065 -0.464 5.280 1.00 95.56 93 HIS A CA 1
ATOM 783 C C . HIS A 1 93 ? 9.701 -1.835 4.690 1.00 95.56 93 HIS A C 1
ATOM 785 O O . HIS A 1 93 ? 9.618 -1.983 3.472 1.00 95.56 93 HIS A O 1
ATOM 791 N N . GLU A 1 94 ? 9.403 -2.830 5.529 1.00 95.50 94 GLU A N 1
ATOM 792 C CA . GLU A 1 94 ? 8.989 -4.157 5.048 1.00 95.50 94 GLU A CA 1
ATOM 793 C C . GLU A 1 94 ? 7.612 -4.129 4.369 1.00 95.50 94 GLU A C 1
ATOM 795 O O . GLU A 1 94 ? 7.397 -4.827 3.377 1.00 95.50 94 GLU A O 1
ATOM 800 N N . CYS A 1 95 ? 6.692 -3.281 4.837 1.00 96.50 95 CYS A N 1
ATOM 801 C CA . CYS A 1 95 ? 5.408 -3.079 4.166 1.00 96.50 95 CYS A CA 1
ATOM 802 C C . CYS A 1 95 ? 5.577 -2.489 2.758 1.00 96.50 95 CYS A C 1
ATOM 804 O O . CYS A 1 95 ? 4.949 -2.965 1.817 1.00 96.50 95 CYS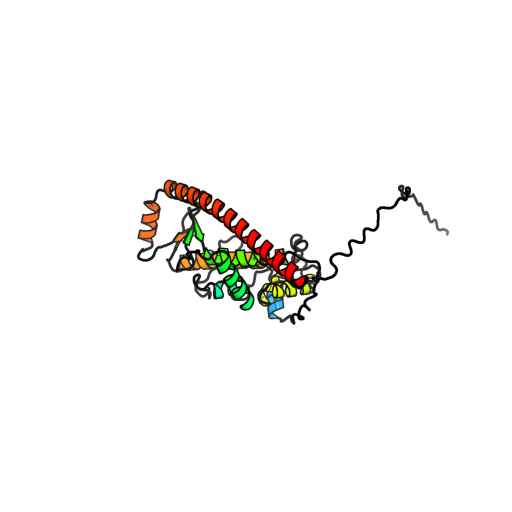 A O 1
ATOM 806 N N . LEU A 1 96 ? 6.445 -1.493 2.581 1.00 96.69 96 LEU A N 1
ATOM 807 C CA . LEU A 1 96 ? 6.687 -0.880 1.275 1.00 96.69 96 LEU A CA 1
ATOM 808 C C . LEU A 1 96 ? 7.426 -1.819 0.311 1.00 96.69 96 LEU A C 1
ATOM 810 O O . LEU A 1 96 ? 7.110 -1.835 -0.880 1.00 96.69 96 LEU A O 1
ATOM 814 N N . LYS A 1 97 ? 8.332 -2.672 0.811 1.00 95.56 97 LYS A N 1
ATOM 815 C CA . LYS A 1 97 ? 8.895 -3.772 0.007 1.00 95.56 97 LYS A CA 1
ATOM 816 C C . LYS A 1 97 ? 7.808 -4.726 -0.465 1.00 95.56 97 LYS A C 1
ATOM 818 O O . LYS A 1 97 ? 7.836 -5.153 -1.614 1.00 95.56 97 LYS A O 1
ATOM 823 N N . TRP A 1 98 ? 6.842 -5.036 0.401 1.00 93.56 98 TRP A N 1
ATOM 824 C CA . TRP A 1 98 ? 5.710 -5.897 0.063 1.00 93.56 98 TRP A CA 1
ATOM 825 C C . TRP A 1 98 ? 4.829 -5.283 -1.033 1.00 93.56 98 TRP A C 1
ATOM 827 O O . TRP A 1 98 ? 4.358 -6.006 -1.903 1.00 93.56 98 TRP A O 1
ATOM 837 N N . VAL A 1 99 ? 4.663 -3.954 -1.036 1.00 92.94 99 VAL A N 1
ATOM 838 C CA . VAL A 1 99 ? 3.983 -3.199 -2.111 1.00 92.94 99 VAL A CA 1
ATOM 839 C C . VAL A 1 99 ? 4.799 -3.166 -3.415 1.00 92.94 99 VAL A C 1
ATOM 841 O O . VAL A 1 99 ? 4.257 -2.874 -4.478 1.00 92.94 99 VAL A O 1
ATOM 844 N N . GLY A 1 100 ? 6.080 -3.533 -3.356 1.00 93.94 100 GLY A N 1
ATOM 845 C CA . GLY A 1 100 ? 6.942 -3.717 -4.518 1.00 93.94 100 GLY A CA 1
ATOM 846 C C . GLY A 1 100 ? 8.030 -2.668 -4.681 1.00 93.94 100 GLY A C 1
ATOM 847 O O . GLY A 1 100 ? 8.696 -2.670 -5.713 1.00 93.94 100 GLY A O 1
ATOM 848 N N . LEU A 1 101 ? 8.240 -1.788 -3.698 1.00 96.12 101 LEU A N 1
ATOM 849 C CA . LEU A 1 101 ? 9.267 -0.751 -3.783 1.00 96.12 101 LEU A CA 1
ATOM 850 C C . LEU A 1 101 ? 10.678 -1.305 -3.540 1.00 96.12 101 LEU A C 1
ATOM 852 O O . LEU A 1 101 ? 10.896 -2.201 -2.716 1.00 96.12 101 LEU A O 1
ATOM 856 N N . SER A 1 102 ? 11.651 -0.757 -4.265 1.00 96.25 102 SER A N 1
ATOM 857 C CA . SER A 1 102 ? 13.076 -0.986 -4.040 1.00 96.25 102 SER A CA 1
ATOM 858 C C . SER A 1 102 ? 13.544 -0.277 -2.768 1.00 96.25 102 SER A C 1
ATOM 860 O O . SER A 1 102 ? 12.976 0.737 -2.369 1.00 96.25 102 SER A O 1
ATOM 862 N N . ASP A 1 103 ? 14.605 -0.784 -2.141 1.00 96.62 103 ASP A N 1
ATOM 863 C CA . ASP A 1 103 ? 15.122 -0.220 -0.884 1.00 96.62 103 ASP A CA 1
ATOM 864 C C . ASP A 1 103 ? 15.524 1.255 -1.052 1.00 96.62 103 ASP A C 1
ATOM 866 O O . ASP A 1 103 ? 15.240 2.090 -0.197 1.00 96.62 103 ASP A O 1
ATOM 870 N N . GLU A 1 104 ? 16.115 1.593 -2.199 1.00 96.00 104 GLU A N 1
ATOM 871 C CA . GLU A 1 104 ? 16.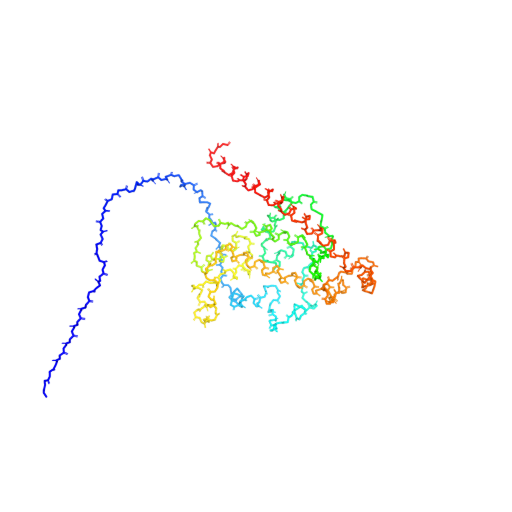465 2.968 -2.548 1.00 96.00 104 GLU A CA 1
ATOM 872 C C . GLU A 1 104 ? 15.229 3.867 -2.655 1.00 96.00 104 GLU A C 1
ATOM 874 O O . GLU A 1 104 ? 15.198 4.950 -2.067 1.00 96.00 104 GLU A O 1
ATOM 879 N N . LYS A 1 105 ? 14.179 3.416 -3.354 1.00 95.75 105 LYS A N 1
ATOM 880 C CA . LYS A 1 105 ? 12.954 4.207 -3.494 1.00 95.75 105 LYS A CA 1
ATOM 881 C C . LYS A 1 105 ? 12.236 4.371 -2.160 1.00 95.75 105 LYS A C 1
ATOM 883 O O . LYS A 1 105 ? 11.674 5.433 -1.917 1.00 95.75 105 LYS A O 1
ATOM 888 N N . ILE A 1 106 ? 12.287 3.372 -1.280 1.00 97.75 106 ILE A N 1
ATOM 889 C CA . ILE A 1 106 ? 11.703 3.476 0.061 1.00 97.75 106 ILE A CA 1
ATOM 890 C C . ILE A 1 106 ? 12.382 4.587 0.858 1.00 97.75 106 ILE A C 1
ATOM 892 O O . ILE A 1 106 ? 11.684 5.427 1.418 1.00 97.75 106 ILE A O 1
ATOM 896 N N . ILE A 1 107 ? 13.715 4.656 0.837 1.00 97.19 107 ILE A N 1
ATOM 897 C CA . ILE A 1 107 ? 14.458 5.733 1.507 1.00 97.19 107 ILE A CA 1
ATOM 898 C C . ILE A 1 107 ? 14.028 7.104 0.970 1.00 97.19 107 ILE A C 1
ATOM 900 O O . ILE A 1 107 ? 13.760 8.009 1.758 1.00 97.19 107 ILE A O 1
ATOM 904 N N . GLN A 1 108 ? 13.912 7.255 -0.354 1.00 95.94 108 GLN A N 1
ATOM 905 C CA . GLN A 1 108 ? 13.473 8.514 -0.970 1.00 95.94 108 GLN A CA 1
ATOM 906 C C . GLN A 1 108 ? 12.037 8.888 -0.555 1.00 95.94 108 GLN A C 1
ATOM 908 O O . GLN A 1 108 ? 11.764 10.037 -0.216 1.00 95.94 108 GLN A O 1
ATOM 913 N N . VAL A 1 109 ? 11.120 7.915 -0.534 1.00 96.38 109 VAL A N 1
ATOM 914 C CA . VAL A 1 109 ? 9.724 8.113 -0.111 1.00 96.38 109 VAL A CA 1
ATOM 915 C C . VAL A 1 109 ? 9.641 8.498 1.366 1.00 96.38 109 VAL A C 1
ATOM 917 O O . VAL A 1 109 ? 8.885 9.399 1.719 1.00 96.38 109 VAL A O 1
ATOM 920 N N . GLU A 1 110 ? 10.422 7.857 2.235 1.00 95.44 110 GLU A N 1
ATOM 921 C CA . GLU A 1 110 ? 10.472 8.179 3.665 1.00 95.44 110 GLU A CA 1
ATOM 922 C C . GLU A 1 110 ? 11.055 9.576 3.912 1.00 95.44 110 GLU A C 1
ATOM 924 O O . GLU A 1 110 ? 10.526 10.329 4.731 1.00 95.44 110 GLU A O 1
ATOM 929 N N . GLN A 1 111 ? 12.104 9.962 3.180 1.00 94.75 111 GLN A N 1
ATOM 930 C CA . GLN A 1 111 ? 12.658 11.318 3.226 1.00 94.75 111 GLN A CA 1
ATOM 931 C C . GLN A 1 111 ? 11.606 12.352 2.819 1.00 94.75 111 GLN A C 1
ATOM 933 O O . GLN A 1 111 ? 11.305 13.255 3.603 1.00 94.75 111 GLN A O 1
ATOM 938 N N . ARG A 1 112 ? 10.961 12.157 1.663 1.00 93.75 112 ARG A N 1
ATOM 939 C CA . ARG A 1 112 ? 9.926 13.071 1.172 1.00 93.75 112 ARG A CA 1
ATOM 940 C C . ARG A 1 112 ? 8.708 13.125 2.092 1.00 93.75 112 ARG A C 1
ATOM 942 O O . ARG A 1 112 ? 8.130 14.185 2.308 1.00 93.75 112 ARG A O 1
ATOM 949 N N . PHE A 1 113 ? 8.328 12.001 2.694 1.00 94.81 113 PHE A N 1
ATOM 950 C CA . PHE A 1 113 ? 7.280 11.968 3.710 1.00 94.81 113 PHE A CA 1
ATOM 951 C C . PHE A 1 113 ? 7.634 12.845 4.918 1.00 94.81 113 PHE A C 1
ATOM 953 O O . PHE A 1 113 ? 6.795 13.625 5.362 1.00 94.81 113 PHE A O 1
ATOM 960 N N . ASN A 1 114 ? 8.862 12.764 5.432 1.00 93.31 114 ASN A N 1
ATOM 961 C CA . ASN A 1 114 ? 9.281 13.569 6.582 1.00 93.31 114 ASN A CA 1
ATOM 962 C C . ASN A 1 114 ? 9.330 15.073 6.265 1.00 93.31 114 ASN A C 1
ATOM 964 O O . ASN A 1 114 ? 9.029 15.887 7.137 1.00 93.31 114 ASN A O 1
ATOM 968 N N . GLU A 1 115 ? 9.658 15.445 5.026 1.00 90.50 115 GLU A N 1
ATOM 969 C CA . GLU A 1 115 ? 9.605 16.835 4.551 1.00 90.50 115 GLU A CA 1
ATOM 970 C C . GLU A 1 115 ? 8.169 17.369 4.496 1.00 90.50 115 GLU A C 1
ATOM 972 O O . GLU A 1 115 ? 7.889 18.479 4.952 1.00 90.50 115 GLU A O 1
ATOM 977 N N . LEU A 1 116 ? 7.239 16.564 3.976 1.00 87.81 116 LEU A N 1
ATOM 978 C CA . LEU A 1 116 ? 5.835 16.949 3.820 1.00 87.81 116 LEU A CA 1
ATOM 979 C C . LEU A 1 116 ? 5.059 16.928 5.140 1.00 87.81 116 LEU A C 1
ATOM 981 O O . LEU A 1 116 ? 4.112 17.700 5.335 1.00 87.81 116 LEU A O 1
ATOM 985 N N . TYR A 1 117 ? 5.453 16.044 6.056 1.00 89.19 117 TYR A N 1
ATOM 986 C CA . TYR A 1 117 ? 4.723 15.748 7.284 1.00 89.19 117 TYR A CA 1
ATOM 987 C C . TYR A 1 117 ? 5.604 15.752 8.544 1.00 89.19 117 TYR A C 1
ATOM 989 O O . TYR A 1 117 ? 5.557 14.791 9.317 1.00 89.19 117 TYR A O 1
ATOM 997 N N . PRO A 1 118 ? 6.346 16.838 8.829 1.00 87.81 118 PRO A N 1
ATOM 998 C CA . PRO A 1 118 ? 7.294 16.876 9.946 1.00 87.81 118 PRO A CA 1
ATOM 999 C C . PRO A 1 118 ? 6.628 16.682 11.318 1.00 87.81 118 PRO A C 1
ATOM 1001 O O . PRO A 1 118 ? 7.239 16.156 12.243 1.00 87.81 118 PRO A O 1
ATOM 1004 N N . ASP A 1 119 ? 5.356 17.071 11.441 1.00 90.44 119 ASP A N 1
ATOM 1005 C CA . ASP A 1 119 ? 4.593 17.005 12.691 1.00 90.44 119 ASP A CA 1
ATOM 1006 C C . ASP A 1 119 ? 3.672 15.776 12.779 1.00 90.44 119 ASP A C 1
ATOM 1008 O O . ASP A 1 119 ? 2.828 15.687 13.679 1.00 90.44 119 ASP A O 1
ATOM 1012 N N . PHE A 1 120 ? 3.764 14.838 11.832 1.00 89.12 120 PHE A N 1
ATOM 1013 C CA . PHE A 1 120 ? 2.841 13.710 11.783 1.00 89.12 120 PHE A CA 1
ATOM 1014 C C . PHE A 1 120 ? 3.057 12.742 12.943 1.00 89.12 120 PHE A C 1
ATOM 1016 O O . PHE A 1 120 ? 4.132 12.183 13.137 1.00 89.12 120 PHE A O 1
ATOM 1023 N N . GLN A 1 121 ? 1.986 12.520 13.700 1.00 88.19 121 GLN A N 1
ATOM 1024 C CA . GLN A 1 121 ? 1.971 11.597 14.826 1.00 88.19 121 GLN A CA 1
ATOM 1025 C C . GLN A 1 121 ? 1.394 10.261 14.367 1.00 88.19 121 GLN A C 1
ATOM 1027 O O . GLN A 1 121 ? 0.197 10.143 14.101 1.00 88.19 121 GLN A O 1
ATOM 1032 N N . ALA A 1 122 ? 2.264 9.263 14.252 1.00 86.44 122 ALA A N 1
ATOM 1033 C CA . ALA A 1 122 ? 1.889 7.914 13.864 1.00 86.44 122 ALA A CA 1
ATOM 1034 C C . ALA A 1 122 ? 1.350 7.108 15.061 1.00 86.44 122 ALA A C 1
ATOM 1036 O O . ALA A 1 122 ? 1.922 7.189 16.152 1.00 86.44 122 ALA A O 1
ATOM 1037 N N . PRO A 1 123 ? 0.318 6.265 14.870 1.00 89.25 123 PRO A N 1
ATOM 1038 C CA . PRO A 1 123 ? 0.002 5.212 15.827 1.00 89.25 123 PRO A CA 1
ATOM 1039 C C . PRO A 1 123 ? 1.204 4.277 15.982 1.00 89.25 123 PRO A C 1
ATOM 1041 O O . PRO A 1 123 ? 1.748 3.801 14.985 1.00 89.25 123 PRO A O 1
ATOM 1044 N N . VAL A 1 124 ? 1.599 3.974 17.221 1.00 88.69 124 VAL A N 1
ATOM 1045 C CA . VAL A 1 124 ? 2.771 3.122 17.511 1.00 88.69 124 VAL A CA 1
ATOM 1046 C C . VAL A 1 124 ? 2.628 1.729 16.890 1.00 88.69 124 VAL A C 1
ATOM 1048 O O . VAL A 1 124 ? 3.603 1.152 16.422 1.00 88.69 124 VAL A O 1
ATOM 1051 N N . CYS A 1 125 ? 1.405 1.199 16.846 1.00 89.94 125 CYS A N 1
ATOM 1052 C CA . CYS A 1 125 ? 1.093 -0.095 16.244 1.00 89.94 125 CYS A CA 1
ATOM 1053 C C . CYS A 1 125 ? 0.958 -0.059 14.708 1.00 89.94 125 CYS A C 1
ATOM 1055 O O . CYS A 1 125 ? 0.771 -1.109 14.098 1.00 89.94 125 CYS A O 1
ATOM 1057 N N . GLY A 1 126 ? 1.036 1.118 14.076 1.00 92.81 126 GLY A N 1
ATOM 1058 C CA . GLY A 1 126 ? 0.949 1.291 12.621 1.00 92.81 126 GLY A CA 1
ATOM 1059 C C . GLY A 1 126 ? -0.470 1.311 12.035 1.00 92.81 126 GLY A C 1
ATOM 1060 O O . GLY A 1 126 ? -0.622 1.533 10.833 1.00 92.81 126 GLY A O 1
ATOM 1061 N N . TYR A 1 127 ? -1.510 1.124 12.850 1.00 95.25 127 TYR A N 1
ATOM 1062 C CA . TYR A 1 127 ? -2.914 1.143 12.426 1.00 95.25 127 TYR A CA 1
ATOM 1063 C C . TYR A 1 127 ? -3.811 1.896 13.412 1.00 95.25 127 TYR A C 1
ATOM 1065 O O . TYR A 1 127 ? -3.433 2.117 14.559 1.00 95.25 127 TYR A O 1
ATOM 1073 N N . ASP A 1 128 ? -4.993 2.300 12.951 1.00 93.56 128 ASP A N 1
ATOM 1074 C CA . ASP A 1 128 ? -5.981 3.041 13.743 1.00 93.56 128 ASP A CA 1
ATOM 1075 C C . ASP A 1 128 ? -7.419 2.730 13.285 1.00 93.56 128 ASP A C 1
ATOM 1077 O O . ASP A 1 128 ? -7.631 2.091 12.249 1.00 93.56 128 ASP A O 1
ATOM 1081 N N . GLU A 1 129 ? -8.415 3.179 14.046 1.00 90.12 129 GLU A N 1
ATOM 1082 C CA . GLU A 1 129 ? -9.826 3.137 13.662 1.00 90.12 129 GLU A CA 1
ATOM 1083 C C . GLU A 1 129 ? -10.194 4.359 12.818 1.00 90.12 129 GLU A C 1
ATOM 1085 O O . GLU A 1 129 ? -9.931 5.505 13.176 1.00 90.12 129 GLU A O 1
ATOM 1090 N N . TYR A 1 130 ? -10.873 4.117 11.699 1.00 87.75 130 TYR A N 1
ATOM 1091 C CA . TYR A 1 130 ? -11.552 5.157 10.943 1.00 87.75 130 TYR A CA 1
ATOM 1092 C C . TYR A 1 130 ? -13.060 4.997 11.067 1.00 87.75 130 TYR A C 1
ATOM 1094 O O . TYR A 1 130 ? -13.635 3.982 10.656 1.00 87.75 130 TYR A O 1
ATOM 1102 N N . PHE A 1 131 ? -13.693 6.043 11.591 1.00 84.31 131 PHE A N 1
ATOM 1103 C CA . PHE A 1 131 ? -15.139 6.141 11.679 1.00 84.31 131 PHE A CA 1
ATOM 1104 C C . PHE A 1 131 ? -15.683 6.760 10.397 1.00 84.31 131 PHE A C 1
ATOM 1106 O O . PHE A 1 131 ? -15.362 7.901 10.059 1.00 84.31 131 PHE A O 1
ATOM 1113 N N . SER A 1 132 ? -16.502 6.008 9.662 1.00 78.75 132 SER A N 1
ATOM 1114 C CA . SER A 1 132 ? -17.117 6.534 8.444 1.00 78.75 132 SER A CA 1
ATOM 1115 C C . SER A 1 132 ? -18.417 7.272 8.769 1.00 78.75 132 SER A C 1
ATOM 1117 O O . SER A 1 132 ? -19.274 6.710 9.459 1.00 78.75 132 SER A O 1
ATOM 1119 N N . PRO A 1 133 ? -18.664 8.451 8.168 1.00 70.12 133 PRO A N 1
ATOM 1120 C CA . PRO A 1 133 ? -19.971 9.109 8.210 1.00 70.12 133 PRO A CA 1
ATOM 1121 C C . PRO A 1 133 ? -21.119 8.231 7.701 1.00 70.12 133 PRO A C 1
ATOM 1123 O O . PRO A 1 133 ? -22.256 8.334 8.156 1.00 70.12 133 PRO A O 1
ATOM 1126 N N . THR A 1 134 ? -20.824 7.316 6.771 1.00 73.12 134 THR A N 1
ATOM 1127 C CA . THR A 1 134 ? -21.807 6.367 6.226 1.00 73.12 134 THR A CA 1
ATOM 1128 C C . THR A 1 134 ? -22.112 5.209 7.182 1.00 73.12 134 THR A C 1
ATOM 1130 O O . THR A 1 134 ? -22.998 4.400 6.906 1.00 73.12 134 THR A O 1
ATOM 1133 N N . GLY A 1 135 ? -21.420 5.136 8.326 1.00 70.31 135 GLY A N 1
ATOM 1134 C CA . GLY A 1 135 ? -21.614 4.125 9.364 1.00 70.31 135 GLY A CA 1
ATOM 1135 C C . GLY A 1 135 ? -20.930 2.784 9.094 1.00 70.31 135 GLY A C 1
ATOM 1136 O O . GLY A 1 135 ? -21.324 1.795 9.710 1.00 70.31 135 GLY A O 1
ATOM 1137 N N . HIS A 1 136 ? -19.964 2.740 8.168 1.00 81.62 136 HIS A N 1
ATOM 1138 C CA . HIS A 1 136 ? -19.125 1.566 7.920 1.00 81.62 136 HIS A CA 1
ATOM 1139 C C . HIS A 1 136 ? -17.676 1.837 8.339 1.00 81.62 136 HIS A C 1
ATOM 1141 O O . HIS A 1 136 ? -16.932 2.500 7.617 1.00 81.62 136 HIS A O 1
ATOM 1147 N N . ASN A 1 137 ? -17.296 1.362 9.519 1.00 87.00 137 ASN A N 1
ATOM 1148 C CA . ASN A 1 137 ? -15.994 1.609 10.121 1.00 87.00 137 ASN A CA 1
ATOM 1149 C C . ASN A 1 137 ? -14.930 0.672 9.556 1.00 87.00 137 ASN A C 1
ATOM 1151 O O . ASN A 1 137 ? -15.201 -0.465 9.162 1.00 87.00 137 ASN A O 1
ATOM 1155 N N . SER A 1 138 ? -13.698 1.157 9.503 1.00 90.56 138 SER A N 1
ATOM 1156 C CA . SER A 1 138 ? -12.581 0.411 8.933 1.00 90.56 138 SER A CA 1
ATOM 1157 C C . SER A 1 138 ? -11.322 0.606 9.753 1.00 90.56 138 SER A C 1
ATOM 1159 O O . SER A 1 138 ? -11.092 1.688 10.283 1.00 90.56 138 SER A O 1
ATOM 1161 N N . ILE A 1 139 ? -10.466 -0.410 9.768 1.00 93.81 139 ILE A N 1
ATOM 1162 C CA . ILE A 1 139 ? -9.090 -0.260 10.237 1.00 93.81 139 ILE A CA 1
ATOM 1163 C C . ILE A 1 139 ? -8.293 0.422 9.125 1.00 93.81 139 ILE A C 1
ATOM 1165 O O . ILE A 1 139 ? -8.358 0.005 7.967 1.00 93.81 139 ILE A O 1
ATOM 1169 N N . VAL A 1 140 ? -7.563 1.474 9.473 1.00 94.06 140 VAL A N 1
ATOM 1170 C CA . VAL A 1 140 ? -6.700 2.232 8.561 1.00 94.06 140 VAL A CA 1
ATOM 1171 C C . VAL A 1 140 ? -5.241 2.093 8.958 1.00 94.06 140 VAL A C 1
ATOM 1173 O O . VAL A 1 140 ? -4.928 1.773 10.100 1.00 94.06 140 VAL A O 1
ATOM 1176 N N . PHE A 1 141 ? -4.345 2.364 8.012 1.00 96.31 141 PHE A N 1
ATOM 1177 C CA . PHE A 1 141 ? -2.900 2.246 8.194 1.00 96.31 141 PHE A CA 1
ATOM 1178 C C . PHE A 1 141 ? -2.261 3.581 7.823 1.00 96.31 141 PHE A C 1
ATOM 1180 O O . PHE A 1 141 ? -1.689 3.726 6.744 1.00 96.31 141 PHE A O 1
ATOM 1187 N N . PRO A 1 142 ? -2.412 4.606 8.675 1.00 93.75 142 PRO A N 1
ATOM 1188 C CA . PRO A 1 142 ? -2.315 5.995 8.243 1.00 93.75 142 PRO A CA 1
ATOM 1189 C C . PRO A 1 142 ? -0.908 6.398 7.780 1.00 93.75 142 PRO A C 1
ATOM 1191 O O . PRO A 1 142 ? -0.786 7.242 6.892 1.00 93.75 142 PRO A O 1
ATOM 1194 N N . VAL A 1 143 ? 0.144 5.786 8.339 1.00 95.31 143 VAL A N 1
ATOM 1195 C CA . VAL A 1 143 ? 1.530 6.000 7.888 1.00 95.31 143 VAL A CA 1
ATOM 1196 C C . VAL A 1 143 ? 1.728 5.408 6.494 1.00 95.31 143 VAL A C 1
ATOM 1198 O O . VAL A 1 143 ? 2.171 6.104 5.586 1.00 95.31 143 VAL A O 1
ATOM 1201 N N . LEU A 1 144 ? 1.346 4.142 6.309 1.00 96.69 144 LEU A N 1
ATOM 1202 C CA . LEU A 1 144 ? 1.486 3.428 5.041 1.00 96.69 144 LEU A CA 1
ATOM 1203 C C . LEU A 1 144 ? 0.643 4.067 3.933 1.00 96.69 144 LEU A C 1
ATOM 1205 O O . LEU A 1 144 ? 1.157 4.309 2.847 1.00 96.69 144 LEU A O 1
ATOM 1209 N N . ASP A 1 145 ? -0.607 4.435 4.231 1.00 94.94 145 ASP A N 1
ATOM 1210 C CA . ASP A 1 145 ? -1.489 5.155 3.306 1.00 94.94 145 ASP A CA 1
ATOM 1211 C C . ASP A 1 145 ? -0.840 6.454 2.806 1.00 94.94 145 ASP A C 1
ATOM 1213 O O . ASP A 1 145 ? -0.996 6.820 1.641 1.00 94.94 145 ASP A O 1
ATOM 1217 N N . LYS A 1 146 ? -0.118 7.173 3.675 1.00 93.75 146 LYS A N 1
ATOM 1218 C CA . LYS A 1 146 ? 0.594 8.394 3.290 1.00 93.75 146 LYS A CA 1
ATOM 1219 C C . LYS A 1 146 ? 1.885 8.107 2.532 1.00 93.75 146 LYS A C 1
ATOM 1221 O O . LYS A 1 146 ? 2.121 8.782 1.540 1.00 93.75 146 LYS A O 1
ATOM 1226 N N . LEU A 1 147 ? 2.688 7.129 2.948 1.00 96.31 147 LEU A N 1
ATOM 1227 C CA . LEU A 1 147 ? 3.919 6.753 2.242 1.00 96.31 147 LEU A CA 1
ATOM 1228 C C . LEU A 1 147 ? 3.625 6.288 0.810 1.00 96.31 147 LEU A C 1
ATOM 1230 O O . LEU A 1 147 ? 4.278 6.745 -0.123 1.00 96.31 147 LEU A O 1
ATOM 1234 N N . VAL A 1 148 ? 2.592 5.462 0.612 1.00 95.25 148 VAL A N 1
ATOM 1235 C CA . VAL A 1 148 ? 2.154 5.048 -0.731 1.00 95.25 148 VAL A CA 1
ATOM 1236 C C . VAL A 1 148 ? 1.697 6.258 -1.548 1.00 95.25 148 VAL A C 1
ATOM 1238 O O . VAL A 1 148 ? 2.108 6.403 -2.691 1.00 95.25 148 VAL A O 1
ATOM 1241 N N . ARG A 1 149 ? 0.935 7.191 -0.964 1.00 91.81 149 ARG A N 1
ATOM 1242 C CA . ARG A 1 149 ? 0.555 8.436 -1.661 1.00 91.81 149 ARG A CA 1
ATOM 1243 C C . ARG A 1 149 ? 1.750 9.311 -2.028 1.00 91.81 149 ARG A C 1
ATOM 1245 O O . ARG A 1 149 ? 1.745 9.910 -3.097 1.00 91.81 149 ARG A O 1
ATOM 1252 N N . VAL A 1 150 ? 2.748 9.414 -1.150 1.00 93.62 150 VAL A N 1
ATOM 1253 C CA . VAL A 1 150 ? 3.993 10.140 -1.437 1.00 93.62 150 VAL A CA 1
ATOM 1254 C C . VAL A 1 150 ? 4.699 9.490 -2.618 1.00 93.62 150 VAL A C 1
ATOM 1256 O O . VAL A 1 150 ? 5.021 10.188 -3.571 1.00 93.62 150 VAL A O 1
ATOM 1259 N N . TYR A 1 151 ? 4.836 8.163 -2.615 1.00 94.06 151 TYR A N 1
ATOM 1260 C CA . TYR A 1 151 ? 5.381 7.427 -3.752 1.00 94.06 151 TYR A CA 1
ATOM 1261 C C . TYR A 1 151 ? 4.636 7.731 -5.058 1.00 94.06 151 TYR A C 1
ATOM 1263 O O . TYR A 1 151 ? 5.269 8.090 -6.045 1.00 94.06 151 TYR A O 1
ATOM 1271 N N . GLN A 1 152 ? 3.303 7.661 -5.050 1.00 89.81 152 GLN A N 1
ATOM 1272 C CA . GLN A 1 152 ? 2.470 7.932 -6.227 1.00 89.81 152 GLN A CA 1
ATOM 1273 C C . GLN A 1 152 ? 2.660 9.355 -6.771 1.00 89.81 152 GLN A C 1
ATOM 1275 O O . GLN A 1 152 ? 2.658 9.558 -7.981 1.00 89.81 152 GLN A O 1
ATOM 1280 N N . ARG A 1 153 ? 2.857 10.344 -5.889 1.00 86.50 153 ARG A N 1
ATOM 1281 C CA . ARG A 1 153 ? 3.148 11.734 -6.282 1.00 86.50 153 ARG A CA 1
ATOM 1282 C C . ARG A 1 153 ? 4.559 11.917 -6.836 1.00 86.50 153 ARG A C 1
ATOM 1284 O O . ARG A 1 153 ? 4.758 12.785 -7.671 1.00 86.50 153 ARG A O 1
ATOM 1291 N N . MET A 1 154 ? 5.514 11.106 -6.391 1.00 87.56 154 MET A N 1
ATOM 1292 C CA . MET A 1 154 ? 6.892 11.114 -6.893 1.00 87.56 154 MET A CA 1
ATOM 1293 C C . MET A 1 154 ? 7.045 10.419 -8.252 1.00 87.56 154 MET A C 1
ATOM 1295 O O . MET A 1 154 ? 8.158 10.351 -8.769 1.00 87.56 154 MET A O 1
ATOM 1299 N N . LEU A 1 155 ? 5.974 9.846 -8.811 1.00 86.44 155 LEU A N 1
ATOM 1300 C CA . LEU A 1 155 ? 6.025 9.244 -10.136 1.00 86.44 155 LEU A CA 1
ATOM 1301 C C . LEU A 1 155 ? 6.121 10.336 -11.199 1.00 86.44 155 LEU A C 1
ATOM 1303 O O . LEU A 1 155 ? 5.260 11.214 -11.276 1.00 86.44 155 LEU A O 1
ATOM 1307 N N . ASP A 1 156 ? 7.124 10.237 -12.067 1.00 76.19 156 ASP A N 1
ATOM 1308 C CA . ASP A 1 156 ? 7.327 11.218 -13.130 1.00 76.19 156 ASP A CA 1
ATOM 1309 C C . ASP A 1 156 ? 6.101 11.280 -14.053 1.00 76.19 156 ASP A C 1
ATOM 1311 O O . ASP A 1 156 ? 5.765 10.313 -14.757 1.00 76.19 156 ASP A O 1
ATOM 1315 N N . GLN A 1 157 ? 5.470 12.454 -14.128 1.00 64.75 157 GLN A N 1
ATOM 1316 C CA . GLN A 1 157 ? 4.471 12.760 -15.149 1.00 64.75 157 GLN A CA 1
ATOM 1317 C C . GLN A 1 157 ? 5.190 13.043 -16.472 1.00 64.75 157 GLN A C 1
ATOM 1319 O O . GLN A 1 157 ? 5.548 14.165 -16.796 1.00 64.75 157 GLN A O 1
ATOM 1324 N N . TRP A 1 158 ? 5.471 11.955 -17.185 1.00 63.50 158 TRP A N 1
ATOM 1325 C CA . TRP A 1 158 ? 5.967 11.840 -18.559 1.00 63.50 158 TRP A CA 1
ATOM 1326 C C . TRP A 1 158 ? 6.514 13.106 -19.238 1.00 63.50 158 TRP A C 1
ATOM 1328 O O . TRP A 1 158 ? 5.773 13.942 -19.752 1.00 63.50 158 TRP A O 1
ATOM 1338 N N . SER A 1 159 ? 7.833 13.107 -19.438 1.00 50.84 159 SER A N 1
ATOM 1339 C CA . SER A 1 159 ? 8.442 13.733 -20.608 1.00 50.84 159 SER A CA 1
ATOM 1340 C C . SER A 1 159 ? 8.783 12.650 -21.653 1.00 50.84 159 SER A C 1
ATOM 1342 O O . SER A 1 159 ? 8.947 11.482 -21.312 1.00 50.84 159 SER A O 1
ATOM 1344 N N . SER A 1 160 ? 8.797 13.026 -22.931 1.00 53.28 160 SER A N 1
ATOM 1345 C CA . SER A 1 160 ? 8.784 12.240 -24.189 1.00 53.28 160 SER A CA 1
ATOM 1346 C C . SER A 1 160 ? 9.672 10.987 -24.377 1.00 53.28 160 SER A C 1
ATOM 1348 O O . SER A 1 160 ? 9.620 10.394 -25.451 1.00 53.28 160 SER A O 1
ATOM 1350 N N . ASP A 1 161 ? 10.467 10.552 -23.401 1.00 59.69 161 ASP A N 1
ATOM 1351 C CA . ASP A 1 161 ? 11.684 9.759 -23.647 1.00 59.69 161 ASP A CA 1
ATOM 1352 C C . ASP A 1 161 ? 11.575 8.277 -23.214 1.00 59.69 161 ASP A C 1
ATOM 1354 O O . ASP A 1 161 ? 12.553 7.687 -22.760 1.00 59.69 161 ASP A O 1
ATOM 1358 N N . HIS A 1 162 ? 10.395 7.648 -23.326 1.00 68.88 162 HIS A N 1
ATOM 1359 C CA . HIS A 1 162 ? 10.212 6.227 -22.976 1.00 68.88 162 HIS A CA 1
ATOM 1360 C C . HIS A 1 162 ? 9.920 5.341 -24.195 1.00 68.88 162 HIS A C 1
ATOM 1362 O O . HIS A 1 162 ? 9.274 5.748 -25.160 1.00 68.88 162 HIS A O 1
ATOM 1368 N N . GLU A 1 163 ? 10.385 4.095 -24.128 1.00 76.19 163 GLU A N 1
ATOM 1369 C CA . GLU A 1 163 ? 10.122 3.081 -25.144 1.00 76.19 163 GLU A CA 1
ATOM 1370 C C . GLU A 1 163 ? 8.713 2.494 -24.939 1.00 76.19 163 GLU A C 1
ATOM 1372 O O . GLU A 1 163 ? 8.434 1.870 -23.916 1.00 76.19 163 GLU A O 1
ATOM 1377 N N . TYR A 1 164 ? 7.809 2.703 -25.900 1.00 78.88 164 TYR A N 1
ATOM 1378 C CA . TYR A 1 164 ? 6.433 2.185 -25.861 1.00 78.88 164 TYR A CA 1
ATOM 1379 C C . TYR A 1 164 ? 6.389 0.705 -26.295 1.00 78.88 164 TYR A C 1
ATOM 1381 O O . TYR A 1 164 ? 5.842 0.347 -27.340 1.00 78.88 164 TYR A O 1
ATOM 1389 N N . THR A 1 165 ? 7.041 -0.148 -25.506 1.00 81.00 165 THR A N 1
ATOM 1390 C CA . THR A 1 165 ? 7.125 -1.606 -25.685 1.00 81.00 165 THR A CA 1
ATOM 1391 C C . THR A 1 165 ? 6.928 -2.313 -24.349 1.00 81.00 165 THR A C 1
ATOM 1393 O O . THR A 1 165 ? 7.127 -1.714 -23.290 1.00 81.00 165 THR A O 1
ATOM 1396 N N . HIS A 1 166 ? 6.577 -3.601 -24.374 1.00 80.25 166 HIS A N 1
ATOM 1397 C CA . HIS A 1 166 ? 6.463 -4.442 -23.177 1.00 80.25 166 HIS A CA 1
ATOM 1398 C C . HIS A 1 166 ? 7.659 -4.286 -22.222 1.00 80.25 166 HIS A C 1
ATOM 1400 O O . HIS A 1 166 ? 7.499 -4.086 -21.018 1.00 80.25 166 HIS A O 1
ATOM 1406 N N . GLU A 1 167 ? 8.871 -4.347 -22.774 1.00 84.69 167 GLU A N 1
ATOM 1407 C CA . GLU A 1 167 ? 10.114 -4.213 -22.016 1.00 84.69 167 GLU A CA 1
ATOM 1408 C C . GLU A 1 167 ? 10.349 -2.773 -21.537 1.00 84.69 167 GLU A C 1
ATOM 1410 O O . GLU A 1 167 ? 10.799 -2.571 -20.407 1.00 84.69 167 GLU A O 1
ATOM 1415 N N . GLY A 1 168 ? 9.993 -1.774 -22.349 1.00 84.38 168 GLY A N 1
ATOM 1416 C CA . GLY A 1 168 ? 10.090 -0.363 -21.983 1.00 84.38 168 GLY A CA 1
ATOM 1417 C C . GLY A 1 168 ? 9.250 0.002 -20.757 1.00 84.38 168 GLY A C 1
ATOM 1418 O O . GLY A 1 168 ? 9.749 0.667 -19.847 1.00 84.38 168 GLY A O 1
ATOM 1419 N N . TYR A 1 169 ? 8.020 -0.514 -20.657 1.00 83.81 169 TYR A N 1
ATOM 1420 C CA . TYR A 1 169 ? 7.164 -0.325 -19.479 1.00 83.81 169 TYR A CA 1
ATOM 1421 C C . TYR A 1 169 ? 7.760 -0.934 -18.204 1.00 83.81 169 TYR A C 1
ATOM 1423 O O . TYR A 1 169 ? 7.717 -0.316 -17.139 1.00 83.81 169 TYR A O 1
ATOM 1431 N N . ILE A 1 170 ? 8.360 -2.122 -18.301 1.00 87.19 170 ILE A N 1
ATOM 1432 C CA . ILE A 1 170 ? 9.000 -2.787 -17.158 1.00 87.19 170 ILE A CA 1
ATOM 1433 C C . ILE A 1 170 ? 10.234 -2.009 -16.711 1.00 87.19 170 ILE A C 1
ATOM 1435 O O . ILE A 1 170 ? 10.374 -1.711 -15.525 1.00 87.19 170 ILE A O 1
ATOM 1439 N N . LYS A 1 171 ? 11.109 -1.635 -17.653 1.00 88.00 171 LYS A N 1
ATOM 1440 C CA . LYS A 1 171 ? 12.291 -0.813 -17.363 1.00 88.00 171 LYS A CA 1
ATOM 1441 C C . LYS A 1 171 ? 11.895 0.504 -16.715 1.00 88.00 171 LYS A C 1
ATOM 1443 O O . LYS A 1 171 ? 12.525 0.896 -15.736 1.00 88.00 171 LYS A O 1
ATOM 1448 N N . LYS A 1 172 ? 10.824 1.146 -17.195 1.00 86.06 172 LYS A N 1
ATOM 1449 C CA . LYS A 1 172 ? 10.320 2.373 -16.578 1.00 86.06 172 LYS A CA 1
ATOM 1450 C C . LYS A 1 172 ? 9.809 2.118 -15.162 1.00 86.06 172 LYS A C 1
ATOM 1452 O O . LYS A 1 172 ? 10.158 2.881 -14.272 1.00 86.06 172 LYS A O 1
ATOM 1457 N N . GLY A 1 173 ? 9.063 1.040 -14.919 1.00 89.56 173 GLY A N 1
ATOM 1458 C CA . GLY A 1 173 ? 8.658 0.653 -13.564 1.00 89.56 173 GLY A CA 1
ATOM 1459 C C . GLY A 1 173 ? 9.852 0.490 -12.617 1.00 89.56 173 GLY A C 1
ATOM 1460 O O . GLY A 1 173 ? 9.831 1.020 -11.509 1.00 89.56 173 GLY A O 1
ATOM 1461 N N . ILE A 1 174 ? 10.925 -0.158 -13.081 1.00 91.56 174 ILE A N 1
ATOM 1462 C CA . ILE A 1 174 ? 12.171 -0.321 -12.314 1.00 91.56 174 ILE A CA 1
ATOM 1463 C C . ILE A 1 174 ? 12.852 1.031 -12.052 1.00 91.56 174 ILE A C 1
ATOM 1465 O O . ILE A 1 174 ? 13.204 1.325 -10.914 1.00 91.56 174 ILE A O 1
ATOM 1469 N N . GLN A 1 175 ? 12.974 1.886 -13.073 1.00 89.44 175 GLN A N 1
ATOM 1470 C CA . GLN A 1 175 ? 13.455 3.274 -12.954 1.00 89.44 175 GLN A CA 1
ATOM 1471 C C . GLN A 1 175 ? 12.660 4.080 -11.918 1.00 89.44 175 GLN A C 1
ATOM 1473 O O . GLN A 1 175 ? 13.229 4.836 -11.139 1.00 89.44 175 GLN A O 1
ATOM 1478 N N . GLN A 1 176 ? 11.335 3.914 -11.891 1.00 89.50 176 GLN A N 1
ATOM 1479 C CA . GLN A 1 176 ? 10.445 4.554 -10.918 1.00 89.50 176 GLN A CA 1
ATOM 1480 C C . GLN A 1 176 ? 10.504 3.885 -9.535 1.00 89.50 176 GLN A C 1
ATOM 1482 O O . GLN A 1 176 ? 9.758 4.262 -8.634 1.00 89.50 176 GLN A O 1
ATOM 1487 N N . GLY A 1 177 ? 11.396 2.916 -9.328 1.00 92.25 177 GLY A N 1
ATOM 1488 C CA . GLY A 1 177 ? 11.672 2.316 -8.031 1.00 92.25 177 GLY A CA 1
ATOM 1489 C C . GLY A 1 177 ? 10.849 1.078 -7.694 1.00 92.25 177 GLY A C 1
ATOM 1490 O O . GLY A 1 177 ? 10.849 0.674 -6.533 1.00 92.25 177 GLY A O 1
ATOM 1491 N N . LEU A 1 178 ? 10.170 0.454 -8.661 1.00 93.25 178 LEU A N 1
ATOM 1492 C CA . LEU A 1 178 ? 9.627 -0.889 -8.462 1.00 93.25 178 LEU A CA 1
ATOM 1493 C C . LEU A 1 178 ? 10.738 -1.941 -8.525 1.00 93.25 178 LEU A C 1
ATOM 1495 O O . LEU A 1 178 ? 11.679 -1.862 -9.312 1.00 93.25 178 LEU A O 1
ATOM 1499 N N . ARG A 1 179 ? 10.590 -2.999 -7.736 1.00 93.88 179 ARG A N 1
ATOM 1500 C CA . ARG A 1 179 ? 11.402 -4.210 -7.853 1.00 93.88 179 ARG A CA 1
ATOM 1501 C C . ARG A 1 179 ? 11.050 -4.962 -9.147 1.00 93.88 179 ARG A C 1
ATOM 1503 O O . ARG A 1 179 ? 9.880 -4.945 -9.544 1.00 93.88 179 ARG A O 1
ATOM 1510 N N . PRO A 1 180 ? 12.000 -5.662 -9.796 1.00 92.50 180 PRO A N 1
ATOM 1511 C CA . PRO A 1 180 ? 11.750 -6.359 -11.061 1.00 92.50 180 PRO A CA 1
ATOM 1512 C C . PRO A 1 180 ? 10.548 -7.312 -11.016 1.00 92.50 180 PRO A C 1
ATOM 1514 O O . PRO A 1 180 ? 9.723 -7.307 -11.925 1.00 92.50 180 PRO A O 1
ATOM 1517 N N . GLU A 1 181 ? 10.392 -8.071 -9.933 1.00 92.69 181 GLU A N 1
ATOM 1518 C CA . GLU A 1 181 ? 9.296 -9.022 -9.728 1.00 92.69 181 GLU A CA 1
ATOM 1519 C C . GLU A 1 181 ? 7.907 -8.375 -9.579 1.00 92.69 181 GLU A C 1
ATOM 1521 O O . GLU A 1 181 ? 6.896 -9.061 -9.722 1.00 92.69 181 GLU A O 1
ATOM 1526 N N . PHE A 1 182 ? 7.845 -7.056 -9.375 1.00 92.12 182 PHE A N 1
ATOM 1527 C CA . PHE A 1 182 ? 6.614 -6.260 -9.396 1.00 92.12 182 PHE A CA 1
ATOM 1528 C C . PHE A 1 182 ? 6.469 -5.470 -10.703 1.00 92.12 182 PHE A C 1
ATOM 1530 O O . PHE A 1 182 ? 5.379 -5.388 -11.270 1.00 92.12 182 PHE A O 1
ATOM 1537 N N . ALA A 1 183 ? 7.572 -4.937 -11.232 1.00 90.56 183 ALA A N 1
ATOM 1538 C CA . ALA A 1 183 ? 7.589 -4.172 -12.474 1.00 90.56 183 ALA A CA 1
ATOM 1539 C C . ALA A 1 183 ? 7.086 -4.984 -13.679 1.00 90.56 183 ALA A C 1
ATOM 1541 O O . ALA A 1 183 ? 6.489 -4.419 -14.592 1.00 90.56 183 ALA A O 1
ATOM 1542 N N . VAL A 1 184 ? 7.232 -6.314 -13.661 1.00 87.56 184 VAL A N 1
ATOM 1543 C CA . VAL A 1 184 ? 6.671 -7.201 -14.696 1.00 87.56 184 VAL A CA 1
ATOM 1544 C C . VAL A 1 184 ? 5.152 -7.083 -14.871 1.00 87.56 184 VAL A C 1
ATOM 1546 O O . VAL A 1 184 ? 4.652 -7.370 -15.957 1.00 87.56 184 VAL A O 1
ATOM 1549 N N . PHE A 1 185 ? 4.416 -6.613 -13.856 1.00 84.44 185 PHE A N 1
ATOM 1550 C CA . PHE A 1 185 ? 2.978 -6.338 -13.964 1.00 84.44 185 PHE A CA 1
ATOM 1551 C C . PHE A 1 185 ? 2.657 -5.009 -14.662 1.00 84.44 185 PHE A C 1
ATOM 1553 O O . PHE A 1 185 ? 1.521 -4.825 -15.095 1.00 84.44 185 PHE A O 1
ATOM 1560 N N . CYS A 1 186 ? 3.636 -4.108 -14.798 1.00 81.25 186 CYS A N 1
ATOM 1561 C CA . CYS A 1 186 ? 3.516 -2.884 -15.598 1.00 81.25 186 CYS A CA 1
ATOM 1562 C C . CYS A 1 186 ? 3.659 -3.174 -17.096 1.00 81.25 186 CYS A C 1
ATOM 1564 O O . CYS A 1 186 ? 3.241 -2.374 -17.921 1.00 81.25 186 CYS A O 1
ATOM 1566 N N . GLY A 1 187 ? 4.269 -4.309 -17.453 1.00 69.75 187 GLY A N 1
ATOM 1567 C CA . GLY A 1 187 ? 4.642 -4.609 -18.827 1.00 69.75 187 GLY A CA 1
ATOM 1568 C C . GLY A 1 187 ? 3.489 -4.976 -19.752 1.00 69.75 187 GLY A C 1
ATOM 1569 O O . GLY A 1 187 ? 3.698 -4.926 -20.951 1.00 69.75 187 GLY A O 1
ATOM 1570 N N . MET A 1 188 ? 2.307 -5.379 -19.270 1.00 67.38 188 MET A N 1
ATOM 1571 C CA . MET A 1 188 ? 1.269 -5.998 -20.120 1.00 67.38 188 MET A CA 1
ATOM 1572 C C . MET A 1 188 ? 0.864 -5.099 -21.305 1.00 67.38 188 MET A C 1
ATOM 1574 O O . MET A 1 188 ? 0.035 -4.205 -21.181 1.00 67.38 188 MET A O 1
ATOM 1578 N N . HIS A 1 189 ? 1.472 -5.3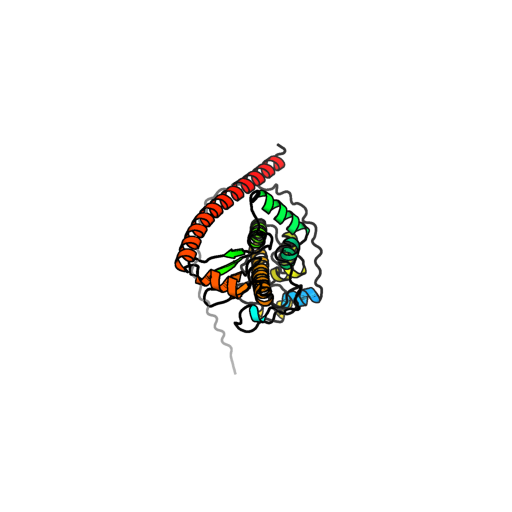52 -22.465 1.00 70.12 189 HIS A N 1
ATOM 1579 C CA . HIS A 1 189 ? 1.434 -4.507 -23.653 1.00 70.12 189 HIS A CA 1
ATOM 1580 C C . HIS A 1 189 ? 1.212 -5.390 -24.884 1.00 70.12 189 HIS A C 1
ATOM 1582 O O . HIS A 1 189 ? 1.458 -6.596 -24.862 1.00 70.12 189 HIS A O 1
ATOM 1588 N N . LYS A 1 190 ? 0.709 -4.799 -25.970 1.00 66.94 190 LYS A N 1
ATOM 1589 C CA . LYS A 1 190 ? 0.257 -5.539 -27.162 1.00 66.94 190 LYS A CA 1
ATOM 1590 C C . LYS A 1 190 ? 1.367 -6.309 -27.885 1.00 66.94 190 LYS A C 1
ATOM 1592 O O . LYS A 1 190 ? 1.062 -7.182 -28.690 1.00 66.94 190 LYS A O 1
ATOM 1597 N N . ASP A 1 191 ? 2.624 -5.937 -27.658 1.00 72.56 191 ASP A N 1
ATOM 1598 C CA . ASP A 1 191 ? 3.806 -6.584 -28.233 1.00 72.56 191 ASP A CA 1
ATOM 1599 C C . ASP A 1 191 ? 4.461 -7.599 -27.282 1.00 72.56 191 ASP A C 1
ATOM 1601 O O . ASP A 1 191 ? 5.505 -8.151 -27.623 1.00 72.56 191 ASP A O 1
ATOM 1605 N N . ASP A 1 192 ? 3.852 -7.876 -26.121 1.00 75.00 192 ASP A N 1
ATOM 1606 C CA . ASP A 1 192 ? 4.299 -8.951 -25.243 1.00 75.00 192 ASP A CA 1
ATOM 1607 C C . ASP A 1 192 ? 4.219 -10.283 -26.013 1.00 75.00 192 ASP A C 1
ATOM 1609 O O . ASP A 1 192 ? 3.126 -10.716 -26.398 1.00 75.00 192 ASP A O 1
ATOM 1613 N N . PRO A 1 193 ? 5.354 -10.965 -26.249 1.00 68.19 193 PRO A N 1
ATOM 1614 C CA . PRO A 1 193 ? 5.381 -12.181 -27.054 1.00 68.19 193 PRO A CA 1
ATOM 1615 C C . PRO A 1 193 ? 4.574 -13.326 -26.428 1.00 68.19 193 PRO A C 1
ATOM 1617 O O . PRO A 1 193 ? 4.177 -14.242 -27.142 1.00 68.19 193 PRO A O 1
ATOM 1620 N N . ARG A 1 194 ? 4.286 -13.277 -25.121 1.00 71.00 194 ARG A N 1
ATOM 1621 C CA . ARG A 1 194 ? 3.458 -14.276 -24.423 1.00 71.00 194 ARG A CA 1
ATOM 1622 C C . ARG A 1 194 ? 1.970 -14.090 -24.707 1.00 71.00 194 ARG A C 1
ATOM 1624 O O . ARG A 1 194 ? 1.203 -15.041 -24.602 1.00 71.00 194 ARG A O 1
ATOM 1631 N N . CYS A 1 195 ? 1.564 -12.888 -25.111 1.00 63.03 195 CYS A N 1
ATOM 1632 C CA . CYS A 1 195 ? 0.187 -12.577 -25.490 1.00 63.03 195 CYS A CA 1
ATOM 1633 C C . CYS A 1 195 ? -0.208 -13.163 -26.853 1.00 63.03 195 CYS A C 1
ATOM 1635 O O . CYS A 1 195 ? -1.393 -13.200 -27.175 1.00 63.03 195 CYS A O 1
ATOM 1637 N N . ILE A 1 196 ? 0.755 -13.642 -27.651 1.00 57.00 196 ILE A N 1
ATOM 1638 C CA . ILE A 1 196 ? 0.480 -14.352 -28.910 1.00 57.00 196 ILE A CA 1
ATOM 1639 C C . ILE A 1 196 ? -0.267 -15.671 -28.637 1.00 57.00 196 ILE A C 1
ATOM 1641 O O . ILE A 1 196 ? -1.099 -16.080 -29.448 1.00 57.00 196 ILE A O 1
ATOM 1645 N N . ASP A 1 197 ? -0.020 -16.292 -27.480 1.00 56.78 197 ASP A N 1
ATOM 1646 C CA . ASP A 1 197 ? -0.536 -17.620 -27.141 1.00 56.78 197 ASP A CA 1
ATOM 1647 C C . ASP A 1 197 ? -1.824 -17.594 -26.287 1.00 56.78 197 ASP A C 1
ATOM 1649 O O . ASP A 1 197 ? -2.550 -18.590 -26.265 1.00 56.78 197 ASP A O 1
ATOM 1653 N N . ASP A 1 198 ? -2.159 -16.469 -25.633 1.00 61.66 198 ASP A N 1
ATOM 1654 C CA . ASP A 1 198 ? -3.405 -16.294 -24.861 1.00 61.66 198 ASP A CA 1
ATOM 1655 C C . ASP A 1 198 ? -4.096 -14.939 -25.150 1.00 61.66 198 ASP A C 1
ATOM 1657 O O . ASP A 1 198 ? -3.785 -13.916 -24.530 1.00 61.66 198 ASP A O 1
ATOM 1661 N N . PRO A 1 199 ? -5.089 -14.915 -26.062 1.00 59.56 199 PRO A N 1
ATOM 1662 C CA . PRO A 1 199 ? -5.815 -13.702 -26.434 1.00 59.56 199 PRO A CA 1
ATOM 1663 C C . PRO A 1 199 ? -6.636 -13.074 -25.299 1.00 59.56 199 PRO A C 1
ATOM 1665 O O . PRO A 1 199 ? -7.036 -11.919 -25.423 1.00 59.56 199 PRO A O 1
ATOM 1668 N N . LEU A 1 200 ? -6.917 -13.794 -24.203 1.00 62.62 200 LEU A N 1
ATOM 1669 C CA . LEU A 1 200 ? -7.655 -13.241 -23.057 1.00 62.62 200 LEU A CA 1
ATOM 1670 C C . LEU A 1 200 ? -6.812 -12.248 -22.244 1.00 62.62 200 LEU A C 1
ATOM 1672 O O . LEU A 1 200 ? -7.352 -11.530 -21.403 1.00 62.62 200 LEU A O 1
ATOM 1676 N N . LEU A 1 201 ? -5.506 -12.163 -22.517 1.00 57.56 201 LEU A N 1
ATOM 1677 C CA . LEU A 1 201 ? -4.637 -11.099 -22.016 1.00 57.56 201 LEU A CA 1
ATOM 1678 C C . LEU A 1 201 ? -4.944 -9.734 -22.677 1.00 57.56 201 LEU A C 1
ATOM 1680 O O . LEU A 1 201 ? -4.539 -8.705 -22.144 1.00 57.56 201 LEU A O 1
ATOM 1684 N N . PHE A 1 202 ? -5.716 -9.701 -23.779 1.00 56.84 202 PHE A N 1
ATOM 1685 C CA . PHE A 1 202 ? -6.195 -8.488 -24.464 1.00 56.84 202 PHE A CA 1
ATOM 1686 C C . PHE A 1 202 ? -7.552 -7.973 -23.944 1.00 56.84 202 PHE A C 1
ATOM 1688 O O . PHE A 1 202 ? -8.470 -7.690 -24.723 1.00 56.84 202 PHE A O 1
ATOM 1695 N N . GLU A 1 203 ? -7.724 -7.799 -22.635 1.00 55.28 203 GLU A N 1
ATOM 1696 C CA . GLU A 1 203 ? -8.857 -6.986 -22.181 1.00 55.28 203 GLU A CA 1
ATOM 1697 C C . GLU A 1 203 ? -8.593 -5.514 -22.538 1.00 55.28 203 GLU A C 1
ATOM 1699 O O . GLU A 1 203 ? -7.552 -4.943 -22.227 1.00 55.28 203 GLU A O 1
ATOM 1704 N N . ARG A 1 204 ? -9.544 -4.919 -23.266 1.00 47.22 204 ARG A N 1
ATOM 1705 C CA . ARG A 1 204 ? -9.448 -3.644 -24.005 1.00 47.22 204 ARG A CA 1
ATOM 1706 C C . ARG A 1 204 ? -9.024 -2.420 -23.177 1.00 47.22 204 ARG A C 1
ATOM 1708 O O . ARG A 1 204 ? -8.730 -1.387 -23.763 1.00 47.22 204 ARG A O 1
ATOM 1715 N N . GLU A 1 205 ? -9.024 -2.531 -21.854 1.00 50.94 205 GLU A N 1
ATOM 1716 C CA . GLU A 1 205 ? -8.801 -1.442 -20.898 1.00 50.94 205 GLU A CA 1
ATOM 1717 C C . GLU A 1 205 ? -7.317 -1.212 -20.555 1.00 50.94 205 GLU A C 1
ATOM 1719 O O . GLU A 1 205 ? -6.983 -0.161 -20.027 1.00 50.94 205 GLU A O 1
ATOM 1724 N N . TRP A 1 206 ? -6.410 -2.140 -20.888 1.00 53.31 206 TRP A N 1
ATOM 1725 C CA . TRP A 1 206 ? -5.017 -2.108 -20.402 1.00 53.31 206 TRP A CA 1
ATOM 1726 C C . TRP A 1 206 ? -4.022 -1.362 -21.308 1.00 53.31 206 TRP A C 1
ATOM 1728 O O . TRP A 1 206 ? -2.907 -1.074 -20.885 1.00 53.31 206 TRP A O 1
ATOM 1738 N N . PHE A 1 207 ? -4.396 -1.052 -22.554 1.00 55.47 207 PHE A N 1
ATOM 1739 C CA . PHE A 1 207 ? -3.440 -0.617 -23.587 1.00 55.47 207 PHE A CA 1
ATOM 1740 C C . PHE A 1 207 ? -3.362 0.903 -23.814 1.00 55.47 207 PHE A C 1
ATOM 1742 O O . PHE A 1 207 ? -2.449 1.351 -24.503 1.00 55.47 207 PHE A O 1
ATOM 1749 N N . ASP A 1 208 ? -4.267 1.690 -23.226 1.00 57.06 208 ASP A N 1
ATOM 1750 C CA . ASP A 1 208 ? -4.313 3.162 -23.350 1.00 57.06 208 ASP A CA 1
ATOM 1751 C C . ASP A 1 208 ? -3.927 3.874 -22.033 1.00 57.06 208 ASP A C 1
ATOM 1753 O O . ASP A 1 208 ? -4.421 4.956 -21.719 1.00 57.06 208 ASP A O 1
ATOM 1757 N N . ILE A 1 209 ? -3.043 3.263 -21.236 1.00 65.38 209 ILE A N 1
ATOM 1758 C CA . ILE A 1 209 ? -2.621 3.782 -19.927 1.00 65.38 209 ILE A CA 1
ATOM 1759 C C . ILE A 1 209 ? -1.140 4.198 -19.983 1.00 65.38 209 ILE A C 1
ATOM 1761 O O . ILE A 1 209 ? -0.296 3.510 -20.568 1.00 65.38 209 ILE A O 1
ATOM 1765 N N . SER A 1 210 ? -0.809 5.353 -19.396 1.00 67.75 210 SER A N 1
ATOM 1766 C CA . SER A 1 210 ? 0.582 5.803 -19.279 1.00 67.75 210 SER A CA 1
ATOM 1767 C C . SER A 1 210 ? 1.375 4.889 -18.334 1.00 67.75 210 SER A C 1
ATOM 1769 O O . SER A 1 210 ? 0.818 4.208 -17.480 1.00 67.75 210 SER A O 1
ATOM 1771 N N . ALA A 1 211 ? 2.701 4.870 -18.446 1.00 68.88 211 ALA A N 1
ATOM 1772 C CA . ALA A 1 211 ? 3.562 4.051 -17.596 1.00 68.88 211 ALA A CA 1
ATOM 1773 C C . ALA A 1 211 ? 3.494 4.505 -16.137 1.00 68.88 211 ALA A C 1
ATOM 1775 O O . ALA A 1 211 ? 3.527 3.658 -15.255 1.00 68.88 211 ALA A O 1
ATOM 1776 N N . SER A 1 212 ? 3.354 5.810 -15.874 1.00 74.44 212 SER A N 1
ATOM 1777 C CA . SER A 1 212 ? 3.136 6.302 -14.511 1.00 74.44 212 SER A CA 1
ATOM 1778 C C . SER A 1 212 ? 1.800 5.812 -13.961 1.00 74.44 212 SER A C 1
ATOM 1780 O O . SER A 1 212 ? 1.769 5.302 -12.850 1.00 74.44 212 SER A O 1
ATOM 1782 N N . SER A 1 213 ? 0.727 5.855 -14.756 1.00 77.25 213 SER A N 1
ATOM 1783 C CA . SER A 1 213 ? -0.570 5.304 -14.359 1.00 77.25 213 SER A CA 1
ATOM 1784 C C . SER A 1 213 ? -0.535 3.783 -14.178 1.00 77.25 213 SER A C 1
ATOM 1786 O O . SER A 1 213 ? -1.156 3.280 -13.255 1.00 77.25 213 SER A O 1
ATOM 1788 N N . LEU A 1 214 ? 0.242 3.037 -14.971 1.00 78.25 214 LEU A N 1
ATOM 1789 C CA . LEU A 1 214 ? 0.412 1.592 -14.772 1.00 78.25 214 LEU A CA 1
ATOM 1790 C C . LEU A 1 214 ? 1.223 1.262 -13.514 1.00 78.25 214 LEU A C 1
ATOM 1792 O O . LEU A 1 214 ? 0.889 0.312 -12.809 1.00 78.25 214 LEU A O 1
ATOM 1796 N N . VAL A 1 215 ? 2.280 2.025 -13.229 1.00 83.19 215 VAL A N 1
ATOM 1797 C CA . VAL A 1 215 ? 3.076 1.882 -12.000 1.00 83.19 215 VAL A CA 1
ATOM 1798 C C . VAL A 1 215 ? 2.227 2.225 -10.778 1.00 83.19 215 VAL A C 1
ATOM 1800 O O . VAL A 1 215 ? 2.235 1.470 -9.805 1.00 83.19 215 VAL A O 1
ATOM 1803 N N . ASP A 1 216 ? 1.447 3.303 -10.859 1.00 85.12 216 ASP A N 1
ATOM 1804 C CA . ASP A 1 216 ? 0.466 3.691 -9.848 1.00 85.12 216 ASP A CA 1
ATOM 1805 C C . ASP A 1 216 ? -0.573 2.580 -9.631 1.00 85.12 216 ASP A C 1
ATOM 1807 O O . ASP A 1 216 ? -0.742 2.095 -8.515 1.00 85.12 216 ASP A O 1
ATOM 1811 N N . ASP A 1 217 ? -1.172 2.059 -10.706 1.00 84.88 217 ASP A N 1
ATOM 1812 C CA . ASP A 1 217 ? -2.138 0.957 -10.653 1.00 84.88 217 ASP A CA 1
ATOM 1813 C C . ASP A 1 217 ? -1.544 -0.334 -10.074 1.00 84.88 217 ASP A C 1
ATOM 1815 O O . ASP A 1 217 ? -2.261 -1.144 -9.474 1.00 84.88 217 ASP A O 1
ATOM 1819 N N . VAL A 1 218 ? -0.255 -0.598 -10.301 1.00 86.56 218 VAL A N 1
ATOM 1820 C CA . VAL A 1 218 ? 0.453 -1.734 -9.696 1.00 86.56 218 VAL A CA 1
ATOM 1821 C C . VAL A 1 218 ? 0.621 -1.496 -8.198 1.00 86.56 218 VAL A C 1
ATOM 1823 O O . VAL A 1 218 ? 0.204 -2.348 -7.407 1.00 86.56 218 VAL A O 1
ATOM 1826 N N . ALA A 1 219 ? 1.162 -0.345 -7.800 1.00 89.31 219 ALA A N 1
ATOM 1827 C CA . ALA A 1 219 ? 1.391 -0.009 -6.400 1.00 89.31 219 ALA A CA 1
ATOM 1828 C C . ALA A 1 219 ? 0.080 0.065 -5.595 1.00 89.31 219 ALA A C 1
ATOM 1830 O O . ALA A 1 219 ? -0.002 -0.539 -4.525 1.00 89.31 219 ALA A O 1
ATOM 1831 N N . ASP A 1 220 ? -0.972 0.710 -6.116 1.00 89.19 220 ASP A N 1
ATOM 1832 C CA . ASP A 1 220 ? -2.293 0.784 -5.470 1.00 89.19 220 ASP A CA 1
ATOM 1833 C C . ASP A 1 220 ? -2.903 -0.609 -5.300 1.00 89.19 220 ASP A C 1
ATOM 1835 O O . ASP A 1 220 ? -3.443 -0.938 -4.242 1.00 89.19 220 ASP A O 1
ATOM 1839 N N . TRP A 1 221 ? -2.779 -1.475 -6.308 1.00 87.19 221 TRP A N 1
ATOM 1840 C CA . TRP A 1 221 ? -3.318 -2.828 -6.218 1.00 87.19 221 TRP A CA 1
ATOM 1841 C C . TRP A 1 221 ? -2.635 -3.649 -5.124 1.00 87.19 221 TRP A C 1
ATOM 1843 O O . TRP A 1 221 ? -3.325 -4.259 -4.301 1.00 87.19 221 TRP A O 1
ATOM 1853 N N . PHE A 1 222 ? -1.298 -3.651 -5.076 1.00 90.31 222 PHE A N 1
ATOM 1854 C CA . PHE A 1 222 ? -0.573 -4.368 -4.027 1.00 90.31 222 PHE A CA 1
ATOM 1855 C C . PHE A 1 222 ? -0.814 -3.729 -2.656 1.00 90.31 222 PHE A C 1
ATOM 1857 O O . PHE A 1 222 ? -1.051 -4.450 -1.690 1.00 90.31 222 PHE A O 1
ATOM 1864 N N . TRP A 1 223 ? -0.880 -2.399 -2.563 1.00 93.81 223 TRP A N 1
ATOM 1865 C CA . TRP A 1 223 ? -1.226 -1.718 -1.316 1.00 93.81 223 TRP A CA 1
ATOM 1866 C C . TRP A 1 223 ? -2.605 -2.127 -0.788 1.00 93.81 223 TRP A C 1
ATOM 1868 O O . TRP A 1 223 ? -2.737 -2.536 0.368 1.00 93.81 223 TRP A O 1
ATOM 1878 N N . ARG A 1 224 ? -3.635 -2.103 -1.640 1.00 89.88 224 ARG A N 1
ATOM 1879 C CA . ARG A 1 224 ? -4.990 -2.544 -1.277 1.00 89.88 224 ARG A CA 1
ATOM 1880 C C . ARG A 1 224 ? -4.996 -3.975 -0.752 1.00 89.88 224 ARG A C 1
ATOM 1882 O O . ARG A 1 224 ? -5.627 -4.239 0.268 1.00 89.88 224 ARG A O 1
ATOM 1889 N N . ARG A 1 225 ? -4.271 -4.885 -1.411 1.00 88.44 225 ARG A N 1
ATOM 1890 C CA . ARG A 1 225 ? -4.161 -6.281 -0.967 1.00 88.44 225 ARG A CA 1
ATOM 1891 C C . ARG A 1 225 ? -3.437 -6.410 0.366 1.00 88.44 225 ARG A C 1
ATOM 1893 O O . ARG A 1 225 ? -3.920 -7.146 1.223 1.00 88.44 225 ARG A O 1
ATOM 1900 N N . LEU A 1 226 ? -2.331 -5.693 0.566 1.00 92.44 226 LEU A N 1
ATOM 1901 C CA . LEU A 1 226 ? -1.614 -5.696 1.841 1.00 92.44 226 LEU A CA 1
ATOM 1902 C C . LEU A 1 226 ? -2.529 -5.240 2.975 1.00 92.44 226 LEU A C 1
ATOM 1904 O O . LEU A 1 226 ? -2.640 -5.930 3.984 1.00 92.44 226 LEU A O 1
ATOM 1908 N N . ARG A 1 227 ? -3.221 -4.112 2.788 1.00 93.19 227 ARG A N 1
ATOM 1909 C CA . ARG A 1 227 ? -4.171 -3.570 3.762 1.00 93.19 227 ARG A CA 1
ATOM 1910 C C . ARG A 1 227 ? -5.212 -4.610 4.163 1.00 93.19 227 ARG A C 1
ATOM 1912 O O . ARG A 1 227 ? -5.407 -4.857 5.350 1.00 93.19 227 ARG A O 1
ATOM 1919 N N . ASP A 1 228 ? -5.830 -5.253 3.178 1.00 90.19 228 ASP A N 1
ATOM 1920 C CA . ASP A 1 228 ? -6.840 -6.280 3.410 1.00 90.19 228 ASP A CA 1
ATOM 1921 C C . ASP A 1 228 ? -6.269 -7.475 4.199 1.00 90.19 228 ASP A C 1
ATOM 1923 O O . ASP A 1 228 ? -6.893 -7.955 5.150 1.00 90.19 228 ASP A O 1
ATOM 1927 N N . PHE A 1 229 ? -5.061 -7.933 3.854 1.00 91.50 229 PHE A N 1
ATOM 1928 C CA . PHE A 1 229 ? -4.368 -9.004 4.571 1.00 91.50 229 PHE A CA 1
ATOM 1929 C C . PHE A 1 229 ? -4.021 -8.627 6.014 1.00 91.50 229 PHE A C 1
ATOM 1931 O O . PHE A 1 229 ? -4.232 -9.433 6.922 1.00 91.50 229 PHE A O 1
ATOM 1938 N N . LEU A 1 230 ? -3.526 -7.410 6.245 1.00 94.00 230 LEU A N 1
ATOM 1939 C CA . LEU A 1 230 ? -3.205 -6.911 7.581 1.00 94.00 230 LEU A CA 1
ATOM 1940 C C . LEU A 1 230 ? -4.468 -6.797 8.443 1.00 94.00 230 LEU A C 1
ATOM 1942 O O . LEU A 1 230 ? -4.466 -7.244 9.588 1.00 94.00 230 LEU A O 1
ATOM 1946 N N . THR A 1 231 ? -5.572 -6.291 7.889 1.00 93.44 231 THR A N 1
ATOM 1947 C CA . THR A 1 231 ? -6.875 -6.277 8.570 1.00 93.44 231 THR A CA 1
ATOM 1948 C C . THR A 1 231 ? -7.328 -7.691 8.946 1.00 93.44 231 THR A C 1
ATOM 1950 O O . THR A 1 231 ? -7.720 -7.926 10.090 1.00 93.44 231 THR A O 1
ATOM 1953 N N . CYS A 1 232 ? -7.217 -8.660 8.032 1.00 91.31 232 CYS A N 1
ATOM 1954 C CA . CYS A 1 232 ? -7.570 -10.055 8.316 1.00 91.31 232 CYS A CA 1
ATOM 1955 C C . CYS A 1 232 ? -6.684 -10.673 9.407 1.00 91.31 232 CYS A C 1
ATOM 1957 O O . CYS A 1 232 ? -7.195 -11.374 10.281 1.00 91.31 232 CYS A O 1
ATOM 1959 N N . LYS A 1 233 ? -5.379 -10.381 9.396 1.00 92.50 233 LYS A N 1
ATOM 1960 C CA . LYS A 1 233 ? -4.443 -10.804 10.444 1.00 92.50 233 LYS A CA 1
ATOM 1961 C C . LYS A 1 233 ? -4.862 -10.270 11.813 1.00 92.50 233 LYS A C 1
ATOM 1963 O O . LYS A 1 233 ? -4.933 -11.048 12.757 1.00 92.50 233 LYS A O 1
ATOM 1968 N N . LEU A 1 234 ? -5.213 -8.985 11.922 1.00 93.56 234 LEU A N 1
ATOM 1969 C CA . LEU A 1 234 ? -5.681 -8.392 13.183 1.00 93.56 234 LEU A CA 1
ATOM 1970 C C . LEU A 1 234 ? -6.955 -9.070 13.707 1.00 93.56 234 LEU A C 1
ATOM 1972 O O . LEU A 1 234 ? -7.074 -9.320 14.906 1.00 93.56 234 LEU A O 1
ATOM 1976 N N . LEU A 1 235 ? -7.880 -9.405 12.806 1.00 92.44 235 LEU A N 1
ATOM 1977 C CA . LEU A 1 235 ? -9.124 -10.104 13.137 1.00 92.44 235 LEU A CA 1
ATOM 1978 C C . LEU A 1 235 ? -8.854 -11.537 13.612 1.00 92.44 235 LEU A C 1
ATOM 1980 O O . LEU A 1 235 ? -9.426 -11.979 14.605 1.00 92.44 235 LEU A O 1
ATOM 1984 N N . HIS A 1 236 ? -7.940 -12.247 12.950 1.00 91.00 236 HIS A N 1
ATOM 1985 C CA . HIS A 1 236 ? -7.526 -13.593 13.347 1.00 91.00 236 HIS A CA 1
ATOM 1986 C C . HIS A 1 236 ? -6.778 -13.608 14.692 1.00 91.00 236 HIS A C 1
ATOM 1988 O O . HIS A 1 236 ? -6.978 -14.506 15.505 1.00 91.00 236 HIS A O 1
ATOM 1994 N N . GLU A 1 237 ? -5.934 -12.607 14.948 1.00 91.75 237 GLU A N 1
ATOM 1995 C CA . GLU A 1 237 ? -5.174 -12.459 16.197 1.00 91.75 237 GLU A CA 1
ATOM 1996 C C . GLU A 1 237 ? -6.023 -11.945 17.375 1.00 91.75 237 GLU A C 1
ATOM 1998 O O . GLU A 1 237 ? -5.499 -11.788 18.477 1.00 91.75 237 GLU A O 1
ATOM 2003 N N . GLY A 1 238 ? -7.316 -11.663 17.170 1.00 92.06 238 GLY A N 1
ATOM 2004 C CA . GLY A 1 238 ? -8.201 -11.120 18.205 1.00 92.06 238 GLY A CA 1
ATOM 2005 C C . GLY A 1 238 ? -7.888 -9.672 18.603 1.00 92.06 238 GLY A C 1
ATOM 2006 O O . GLY A 1 238 ? -8.407 -9.192 19.605 1.00 92.06 238 GLY A O 1
ATOM 2007 N N . LYS A 1 239 ? -7.063 -8.969 17.817 1.00 94.06 239 LYS A N 1
ATOM 2008 C CA . LYS A 1 239 ? -6.755 -7.533 17.971 1.00 94.06 239 LYS A CA 1
ATOM 2009 C C . LYS A 1 239 ? -7.821 -6.636 17.344 1.00 94.06 239 LYS A C 1
ATOM 2011 O O . LYS A 1 239 ? -7.808 -5.422 17.515 1.00 94.06 239 LYS A O 1
ATOM 2016 N N . ALA A 1 240 ? -8.731 -7.237 16.592 1.00 94.50 240 ALA A N 1
ATOM 2017 C CA . ALA A 1 240 ? -9.871 -6.585 15.993 1.00 94.50 240 ALA A CA 1
ATOM 2018 C C . ALA A 1 240 ? -11.074 -7.530 15.978 1.00 94.50 240 ALA A C 1
ATOM 2020 O O . ALA A 1 240 ? -10.935 -8.747 16.112 1.00 94.50 240 ALA A O 1
ATOM 2021 N N . TRP A 1 241 ? -12.259 -6.975 15.747 1.00 93.31 241 TRP A N 1
ATOM 2022 C CA . TRP A 1 241 ? -13.478 -7.728 15.470 1.00 93.31 241 TRP A CA 1
ATOM 2023 C C . TRP A 1 241 ? -14.299 -7.048 14.370 1.00 93.31 241 TRP A C 1
ATOM 2025 O O . TRP A 1 241 ? -14.020 -5.918 13.969 1.00 93.31 241 TRP A O 1
ATOM 2035 N N . SER A 1 242 ? -15.287 -7.763 13.832 1.00 90.94 242 SER A N 1
ATOM 2036 C CA . SER A 1 242 ? -16.134 -7.268 12.746 1.00 90.94 242 SER A CA 1
ATOM 2037 C C . SER A 1 242 ? -17.610 -7.519 13.022 1.00 90.94 242 SER A C 1
ATOM 2039 O O . SER A 1 242 ? -17.977 -8.522 13.640 1.00 90.94 242 SER A O 1
ATOM 2041 N N . ASP A 1 243 ? -18.452 -6.611 12.536 1.00 89.00 243 ASP A N 1
ATOM 2042 C CA . ASP A 1 243 ? -19.904 -6.730 12.523 1.00 89.00 243 ASP A CA 1
ATOM 2043 C C . ASP A 1 243 ? -20.522 -6.089 11.271 1.00 89.00 243 ASP A C 1
ATOM 2045 O O . ASP A 1 243 ? -19.843 -5.743 10.305 1.00 89.00 243 ASP A O 1
ATOM 2049 N N . LYS A 1 244 ? -21.848 -5.909 11.279 1.00 86.12 244 LYS A N 1
ATOM 2050 C CA . LYS A 1 244 ? -22.580 -5.265 10.178 1.00 86.12 244 LYS A CA 1
ATOM 2051 C C . LYS A 1 244 ? -22.188 -3.794 9.950 1.00 86.12 244 LYS A C 1
ATOM 2053 O O . LYS A 1 244 ? -22.536 -3.239 8.909 1.00 86.12 244 LYS A O 1
ATOM 2058 N N . HIS A 1 245 ? -21.513 -3.166 10.910 1.00 84.19 245 HIS A N 1
ATOM 2059 C CA . HIS A 1 245 ? -21.057 -1.781 10.870 1.00 84.19 245 HIS A CA 1
ATOM 2060 C C . HIS A 1 245 ? -19.567 -1.655 10.539 1.00 84.19 245 HIS A C 1
ATOM 2062 O O . HIS A 1 245 ? -19.081 -0.533 10.460 1.00 84.19 245 HIS A O 1
ATOM 2068 N N . GLY A 1 246 ? -18.858 -2.756 10.271 1.00 88.56 246 GLY A N 1
ATOM 2069 C CA . GLY A 1 246 ? -17.497 -2.736 9.740 1.00 88.56 246 GLY A CA 1
ATOM 2070 C C . GLY A 1 246 ? -16.488 -3.458 10.626 1.00 88.56 246 GLY A C 1
ATOM 2071 O O . GLY A 1 246 ? -16.757 -4.558 11.113 1.00 88.56 246 GLY A O 1
ATOM 2072 N N . HIS A 1 247 ? -15.305 -2.865 10.774 1.00 91.56 247 HIS A N 1
ATOM 2073 C CA . HIS A 1 247 ? -14.187 -3.402 11.548 1.00 91.56 247 HIS A CA 1
ATOM 2074 C C . HIS A 1 247 ? -13.834 -2.477 12.709 1.00 91.56 247 HIS A C 1
ATOM 2076 O O . HIS A 1 247 ? -13.847 -1.256 12.559 1.00 91.56 247 HIS A O 1
ATOM 2082 N N . TRP A 1 248 ? -13.469 -3.086 13.831 1.00 92.00 248 TRP A N 1
ATOM 2083 C CA . TRP A 1 248 ? -13.259 -2.418 15.110 1.00 92.00 248 TRP A CA 1
ATOM 2084 C C . TRP A 1 248 ? -11.999 -2.955 15.778 1.00 92.00 248 TRP A C 1
ATOM 2086 O O . TRP A 1 248 ? -11.747 -4.161 15.731 1.00 92.00 248 TRP A O 1
ATOM 2096 N N . LEU A 1 249 ? -11.222 -2.084 16.413 1.00 94.00 249 LEU A N 1
ATOM 2097 C CA . LEU A 1 249 ? -10.018 -2.453 17.150 1.00 94.00 249 LEU A CA 1
ATOM 2098 C C . LEU A 1 249 ? -10.348 -2.836 18.594 1.00 94.00 249 LEU A C 1
ATOM 2100 O O . LEU A 1 249 ? -11.205 -2.239 19.250 1.00 94.00 249 LEU A O 1
ATOM 2104 N N . VAL A 1 250 ? -9.604 -3.816 19.097 1.00 93.62 250 VAL A N 1
ATOM 2105 C CA . VAL A 1 250 ? -9.484 -4.107 20.527 1.00 93.62 250 VAL A CA 1
ATOM 2106 C C . VAL A 1 250 ? -8.293 -3.301 21.034 1.00 93.62 250 VAL A C 1
ATOM 2108 O O . VAL A 1 250 ? -7.174 -3.492 20.551 1.00 93.62 250 VAL A O 1
ATOM 2111 N N . HIS A 1 251 ? -8.529 -2.340 21.930 1.00 89.94 251 HIS A N 1
ATOM 2112 C CA . HIS A 1 251 ? -7.466 -1.440 22.386 1.00 89.94 251 HIS A CA 1
ATOM 2113 C C . HIS A 1 251 ? -6.589 -2.125 23.441 1.00 89.94 251 HIS A C 1
ATOM 2115 O O . HIS A 1 251 ? -6.959 -3.141 24.030 1.00 89.94 251 HIS A O 1
ATOM 2121 N N . GLU A 1 252 ? -5.390 -1.590 23.670 1.00 87.19 252 GLU A N 1
ATOM 2122 C CA . GLU A 1 252 ? -4.466 -2.154 24.655 1.00 87.19 252 GLU A CA 1
ATOM 2123 C C . GLU A 1 252 ? -5.102 -2.191 26.054 1.00 87.19 252 GLU A C 1
ATOM 2125 O O . GLU A 1 252 ? -5.627 -1.193 26.546 1.00 87.19 252 GLU A O 1
ATOM 2130 N N . GLY A 1 253 ? -5.048 -3.358 26.700 1.00 88.31 253 GLY A N 1
ATOM 2131 C CA . GLY A 1 253 ? -5.668 -3.582 28.007 1.00 88.31 253 GLY A CA 1
ATOM 2132 C C . GLY A 1 253 ? -7.161 -3.924 27.959 1.00 88.31 253 GLY A C 1
ATOM 2133 O O . GLY A 1 253 ? -7.723 -4.205 29.016 1.00 88.31 253 GLY A O 1
ATOM 2134 N N . GLU A 1 254 ? -7.780 -3.947 26.774 1.00 90.56 254 GLU A N 1
ATOM 2135 C CA . GLU A 1 254 ? -9.148 -4.431 26.567 1.00 90.56 254 GLU A CA 1
ATOM 2136 C C . GLU A 1 254 ? -9.163 -5.898 26.101 1.00 90.56 254 GLU A C 1
ATOM 2138 O O . GLU A 1 254 ? -8.294 -6.346 25.348 1.00 90.56 254 GLU A O 1
ATOM 2143 N N . ASP A 1 255 ? -10.184 -6.650 26.511 1.00 92.88 255 ASP A N 1
ATOM 2144 C CA . ASP A 1 255 ? -10.601 -7.880 25.834 1.00 92.88 255 ASP A CA 1
ATOM 2145 C C . ASP A 1 255 ? -11.691 -7.606 24.774 1.00 92.88 255 ASP A C 1
ATOM 2147 O O . ASP A 1 255 ? -12.222 -6.500 24.647 1.00 92.88 255 ASP A O 1
ATOM 2151 N N . ILE A 1 256 ? -12.034 -8.623 23.977 1.00 93.31 256 ILE A N 1
ATOM 2152 C CA . ILE A 1 256 ? -12.996 -8.472 22.876 1.00 93.31 256 ILE A CA 1
ATOM 2153 C C . ILE A 1 256 ? -14.413 -8.117 23.354 1.00 93.31 256 ILE A C 1
ATOM 2155 O O . ILE A 1 256 ? -15.157 -7.458 22.627 1.00 93.31 256 ILE A O 1
ATOM 2159 N N . ASP A 1 257 ? -14.810 -8.548 24.551 1.00 92.50 257 ASP A N 1
ATOM 2160 C CA . ASP A 1 257 ? -16.143 -8.279 25.088 1.00 92.50 257 ASP A CA 1
ATOM 2161 C C . ASP A 1 257 ? -16.210 -6.857 25.655 1.00 92.50 257 ASP A C 1
ATOM 2163 O O . ASP A 1 257 ? -17.202 -6.157 25.440 1.00 92.50 257 ASP A O 1
ATOM 2167 N N . GLN A 1 258 ? -15.126 -6.384 26.273 1.00 92.19 258 GLN A N 1
ATOM 2168 C CA . GLN A 1 258 ? -14.937 -4.989 26.669 1.00 92.19 258 GLN A CA 1
ATOM 2169 C C . GLN A 1 258 ? -14.938 -4.053 25.453 1.00 92.19 258 GLN A C 1
ATOM 2171 O O . GLN A 1 258 ? -15.657 -3.053 25.457 1.00 92.19 258 GLN A O 1
ATOM 2176 N N . ALA A 1 259 ? -14.224 -4.406 24.379 1.00 90.69 259 ALA A N 1
ATOM 2177 C CA . ALA A 1 259 ? -14.212 -3.625 23.141 1.00 90.69 259 ALA A CA 1
ATOM 2178 C C . ALA A 1 259 ? -15.613 -3.528 22.503 1.00 90.69 259 ALA A C 1
ATOM 2180 O O . ALA A 1 259 ? -16.034 -2.456 22.068 1.00 90.69 259 ALA A O 1
ATOM 2181 N N . LYS A 1 260 ? -16.382 -4.627 22.492 1.00 90.44 260 LYS A N 1
ATOM 2182 C CA . LYS A 1 260 ? -17.784 -4.618 22.034 1.00 90.44 260 LYS A CA 1
ATOM 2183 C C . LYS A 1 260 ? -18.686 -3.773 22.930 1.00 90.44 260 LYS A C 1
ATOM 2185 O O . LYS A 1 260 ? -19.550 -3.067 22.416 1.00 90.44 260 LYS A O 1
ATOM 2190 N N . ALA A 1 261 ? -18.513 -3.846 24.250 1.00 87.06 261 ALA A N 1
ATOM 2191 C CA . ALA A 1 261 ? -19.275 -3.034 25.196 1.00 87.06 261 ALA A CA 1
ATOM 2192 C C . ALA A 1 261 ? -19.018 -1.538 24.972 1.00 87.06 261 ALA A C 1
ATOM 2194 O O . ALA A 1 261 ? -19.975 -0.786 24.829 1.00 87.06 261 ALA A O 1
ATOM 2195 N N . ARG A 1 262 ? -17.751 -1.131 24.798 1.00 86.06 262 ARG A N 1
ATOM 2196 C CA . ARG A 1 262 ? -17.372 0.248 24.449 1.00 86.06 262 ARG A CA 1
ATOM 2197 C C . ARG A 1 262 ? -18.106 0.745 23.205 1.00 86.06 262 ARG A C 1
ATOM 2199 O O . ARG A 1 262 ? -18.636 1.851 23.216 1.00 86.06 262 ARG A O 1
ATOM 2206 N N . VAL A 1 263 ? -18.154 -0.062 22.146 1.00 82.44 263 VAL A N 1
ATOM 2207 C CA . VAL A 1 263 ? -18.847 0.301 20.898 1.00 82.44 263 VAL A CA 1
ATOM 2208 C C . VAL A 1 263 ? -20.368 0.369 21.070 1.00 82.44 263 VAL A C 1
ATOM 2210 O O . VAL A 1 263 ? -20.993 1.219 20.450 1.00 82.44 263 VAL A O 1
ATOM 2213 N N . ASN A 1 264 ? -20.967 -0.477 21.913 1.00 76.88 264 ASN A N 1
ATOM 2214 C CA . ASN A 1 264 ? -22.401 -0.411 22.222 1.00 76.88 264 ASN A CA 1
ATOM 2215 C C . ASN A 1 264 ? -22.773 0.794 23.103 1.00 76.88 264 ASN A C 1
ATOM 2217 O O . ASN A 1 264 ? -23.868 1.335 22.956 1.00 76.88 264 ASN A O 1
ATOM 2221 N N . ASP A 1 265 ? -21.889 1.179 24.025 1.00 70.25 265 ASP A N 1
ATOM 2222 C CA . ASP A 1 265 ? -22.077 2.319 24.929 1.00 70.25 265 ASP A CA 1
ATOM 2223 C C . ASP A 1 265 ? -21.871 3.662 24.209 1.00 70.25 265 ASP A C 1
ATOM 2225 O O . ASP A 1 265 ? -22.481 4.672 24.569 1.00 70.25 265 ASP A O 1
ATOM 2229 N N . LEU A 1 266 ? -21.026 3.680 23.175 1.00 68.62 266 LEU A N 1
ATOM 2230 C CA . LEU A 1 266 ? -20.924 4.783 22.227 1.00 68.62 266 LEU A CA 1
ATOM 2231 C C . LEU A 1 266 ? -22.178 4.815 21.349 1.00 68.62 266 LEU A C 1
ATOM 2233 O O . LEU A 1 266 ? -22.440 3.900 20.572 1.00 68.62 266 LEU A O 1
ATOM 2237 N N . ASP A 1 267 ? -22.939 5.906 21.424 1.00 71.25 267 ASP A N 1
ATOM 2238 C CA . ASP A 1 267 ? -24.035 6.117 20.485 1.00 71.25 267 ASP A CA 1
ATOM 2239 C C . ASP A 1 267 ? -23.461 6.185 19.058 1.00 71.25 267 ASP A C 1
ATOM 2241 O O . ASP A 1 267 ? -22.581 7.000 18.758 1.00 71.25 267 ASP A O 1
ATOM 2245 N N . LEU A 1 268 ? -23.950 5.324 18.161 1.00 70.19 268 LEU A N 1
ATOM 2246 C CA . LEU A 1 268 ? -23.565 5.331 16.748 1.00 70.19 268 LEU A CA 1
ATOM 2247 C C . LEU A 1 268 ? -23.789 6.713 16.113 1.00 70.19 268 LEU A C 1
ATOM 2249 O O . LEU A 1 268 ? -23.089 7.069 15.165 1.00 70.19 268 LEU A O 1
ATOM 2253 N N . GLU A 1 269 ? -24.734 7.503 16.632 1.00 71.81 269 GLU A N 1
ATOM 2254 C CA . GLU A 1 269 ? -24.958 8.887 16.217 1.00 71.81 269 GLU A CA 1
ATOM 2255 C C . GLU A 1 269 ? -23.799 9.810 16.634 1.00 71.81 269 GLU A C 1
ATOM 2257 O O . GLU A 1 269 ? -23.300 10.571 15.805 1.00 71.81 269 GLU A O 1
ATOM 2262 N N . GLN A 1 270 ? -23.256 9.656 17.846 1.00 77.81 270 GLN A N 1
ATOM 2263 C CA . GLN A 1 270 ? -22.064 10.394 18.294 1.00 77.81 270 GLN A CA 1
ATOM 2264 C C . GLN A 1 270 ? -20.816 10.017 17.488 1.00 77.81 270 GLN A C 1
ATOM 2266 O O . GLN A 1 270 ? -19.996 10.880 17.166 1.00 77.81 270 GLN A O 1
ATOM 2271 N N . LEU A 1 271 ? -20.669 8.738 17.122 1.00 74.62 271 LEU A N 1
ATOM 2272 C CA . LEU A 1 271 ? -19.579 8.295 16.247 1.00 74.62 271 LEU A CA 1
ATOM 2273 C C . LEU A 1 271 ? -19.692 8.913 14.847 1.00 74.62 271 LEU A C 1
ATOM 2275 O O . LEU A 1 271 ? -18.679 9.327 14.284 1.00 74.62 271 LEU A O 1
ATOM 2279 N N . ARG A 1 272 ? -20.909 9.038 14.305 1.00 74.12 272 ARG A N 1
ATOM 2280 C CA . ARG A 1 272 ? -21.148 9.722 13.024 1.00 74.12 272 ARG A CA 1
ATOM 2281 C C . ARG A 1 272 ? -20.851 11.215 13.099 1.00 74.12 272 ARG A C 1
ATOM 2283 O O . ARG A 1 272 ? -20.177 11.727 12.214 1.00 74.12 272 ARG A O 1
ATOM 2290 N N . GLU A 1 273 ? -21.281 11.902 14.155 1.00 81.25 273 GLU A N 1
ATOM 2291 C CA . GLU A 1 273 ? -20.965 13.325 14.347 1.00 81.25 273 GLU A CA 1
ATOM 2292 C C . GLU A 1 273 ? -19.453 13.565 14.448 1.00 81.25 273 GLU A C 1
ATOM 2294 O O . GLU A 1 273 ? -18.919 14.514 13.863 1.00 81.25 273 GLU A O 1
ATOM 2299 N N . ARG A 1 274 ? -18.741 12.678 15.155 1.00 81.00 274 ARG A N 1
ATOM 2300 C CA . ARG A 1 274 ? -17.279 12.714 15.233 1.00 81.00 274 ARG A CA 1
ATOM 2301 C C . ARG A 1 274 ? -16.640 12.480 13.866 1.00 81.00 274 ARG A C 1
ATOM 2303 O O . ARG A 1 274 ? -15.773 13.261 13.478 1.00 81.00 274 ARG A O 1
ATOM 2310 N N . ALA A 1 275 ? -17.106 11.476 13.126 1.00 81.12 275 ALA A N 1
ATOM 2311 C CA . ALA A 1 275 ? -16.646 11.180 11.773 1.00 81.12 275 ALA A CA 1
ATOM 2312 C C . ALA A 1 275 ? -16.855 12.363 10.815 1.00 81.12 275 ALA A C 1
ATOM 2314 O O . ALA A 1 275 ? -15.957 12.709 10.049 1.00 81.12 275 ALA A O 1
ATOM 2315 N N . ASP A 1 276 ? -18.009 13.031 10.885 1.00 81.00 276 ASP A N 1
ATOM 2316 C CA . ASP A 1 276 ? -18.311 14.218 10.081 1.00 81.00 276 ASP A CA 1
ATOM 2317 C C . ASP A 1 276 ? -17.380 15.386 10.409 1.00 81.00 276 ASP A C 1
ATOM 2319 O O . ASP A 1 276 ? -16.915 16.099 9.512 1.00 81.00 276 ASP A O 1
ATOM 2323 N N . LYS A 1 277 ? -17.083 15.591 11.695 1.00 84.50 277 LYS A N 1
ATOM 2324 C CA . LYS A 1 277 ? -16.136 16.617 12.132 1.00 84.50 277 LYS A CA 1
ATOM 2325 C C . LYS A 1 277 ? -14.721 16.308 11.638 1.00 84.50 277 LYS A C 1
ATOM 2327 O O . LYS A 1 277 ? -14.091 17.174 11.031 1.00 84.50 277 LYS A O 1
ATOM 2332 N N . GLU A 1 278 ? -14.250 15.080 11.840 1.00 82.75 278 GLU A N 1
ATOM 2333 C CA . GLU A 1 278 ? -12.929 14.631 11.390 1.00 82.75 278 GLU A CA 1
ATOM 2334 C C . GLU A 1 278 ? -12.800 14.692 9.863 1.00 82.75 278 GLU A C 1
ATOM 2336 O O . GLU A 1 278 ? -11.759 15.104 9.355 1.00 82.75 278 GLU A O 1
ATOM 2341 N N . LEU A 1 279 ? -13.858 14.376 9.107 1.00 80.88 279 LEU A N 1
ATOM 2342 C CA . LEU A 1 279 ? -13.863 14.489 7.647 1.00 80.88 279 LEU A CA 1
ATOM 2343 C C . LEU A 1 279 ? -13.690 15.941 7.179 1.00 80.88 279 LEU A C 1
ATOM 2345 O O . LEU A 1 279 ? -12.939 16.201 6.231 1.00 80.88 279 LEU A O 1
ATOM 2349 N N . ARG A 1 280 ? -14.353 16.899 7.840 1.00 80.69 280 ARG A N 1
ATOM 2350 C CA . ARG A 1 280 ? -14.191 18.332 7.538 1.00 80.69 280 ARG A CA 1
ATOM 2351 C C . ARG A 1 280 ? -12.771 18.798 7.838 1.00 80.69 280 ARG A C 1
ATOM 2353 O O . ARG A 1 280 ? -12.156 19.441 6.993 1.00 80.69 280 ARG A O 1
ATOM 2360 N N . GLU A 1 281 ? -12.229 18.428 8.996 1.00 83.06 281 GLU A N 1
ATOM 2361 C CA . GLU A 1 281 ? -10.850 18.761 9.373 1.00 83.06 281 GLU A CA 1
ATOM 2362 C C . GLU A 1 281 ? -9.829 18.130 8.415 1.00 83.06 281 GLU A C 1
ATOM 2364 O O . GLU A 1 281 ? -8.889 18.796 7.976 1.00 83.06 281 GLU A O 1
ATOM 2369 N N . LYS A 1 282 ? -10.037 16.866 8.028 1.00 80.88 282 LYS A N 1
ATOM 2370 C CA . LYS A 1 282 ? -9.198 16.151 7.062 1.00 80.88 282 LYS A CA 1
ATOM 2371 C C . LYS A 1 282 ? -9.235 16.801 5.684 1.00 80.88 282 LYS A C 1
ATOM 2373 O O . LYS A 1 282 ? -8.194 16.879 5.045 1.00 80.88 282 LYS A O 1
ATOM 2378 N N . SER A 1 283 ? -10.394 17.289 5.242 1.00 76.44 283 SER A N 1
ATOM 2379 C CA . SER A 1 283 ? -10.522 17.999 3.963 1.00 76.44 283 SER A CA 1
ATOM 2380 C C . SER A 1 283 ? -9.689 19.281 3.958 1.00 76.44 283 SER A C 1
ATOM 2382 O O . SER A 1 283 ? -8.909 19.490 3.036 1.00 76.44 283 SER A O 1
ATOM 2384 N N . THR A 1 284 ? -9.755 20.078 5.029 1.00 79.50 284 THR A N 1
ATOM 2385 C CA . THR A 1 284 ? -8.921 21.282 5.178 1.00 79.50 284 THR A CA 1
ATOM 2386 C C . THR A 1 284 ? -7.429 20.947 5.198 1.00 79.50 284 THR A C 1
ATOM 2388 O O . THR A 1 284 ? -6.642 21.601 4.519 1.00 79.50 284 THR A O 1
ATOM 2391 N N . ARG A 1 285 ? -7.027 19.908 5.945 1.00 78.44 285 ARG A N 1
ATOM 2392 C CA . ARG A 1 285 ? -5.628 19.451 5.980 1.00 78.44 285 ARG A CA 1
ATOM 2393 C C . ARG A 1 285 ? -5.153 18.950 4.619 1.00 78.44 285 ARG A C 1
ATOM 2395 O O . ARG A 1 285 ? -4.012 19.203 4.266 1.00 78.44 285 ARG A O 1
ATOM 2402 N N . LYS A 1 286 ? -6.013 18.259 3.864 1.00 79.44 286 LYS A N 1
ATOM 2403 C CA . LYS A 1 286 ? -5.692 17.773 2.518 1.00 79.44 286 LYS A CA 1
ATOM 2404 C C . LYS A 1 286 ? -5.379 18.934 1.578 1.00 79.44 286 LYS A C 1
ATOM 2406 O O . LYS A 1 286 ? -4.386 18.858 0.875 1.00 79.44 286 LYS A O 1
ATOM 2411 N N . THR A 1 287 ? -6.167 20.007 1.621 1.00 81.69 287 THR A N 1
ATOM 2412 C CA . THR A 1 287 ? -5.879 21.219 0.840 1.00 81.69 287 THR A CA 1
ATOM 2413 C C . THR A 1 287 ? -4.545 21.843 1.249 1.00 81.69 287 THR A C 1
ATOM 2415 O O . THR A 1 287 ? -3.705 22.075 0.398 1.00 81.69 287 THR A O 1
ATOM 2418 N N . GLN A 1 288 ? -4.288 22.014 2.551 1.00 78.94 288 GLN A N 1
ATOM 2419 C CA . GLN A 1 288 ? -3.003 22.553 3.029 1.00 78.94 288 GLN A CA 1
ATOM 2420 C C . GLN A 1 288 ? -1.797 21.685 2.640 1.00 78.94 288 GLN A C 1
ATOM 2422 O O . GLN A 1 288 ? -0.697 22.190 2.435 1.00 78.94 288 GLN A O 1
ATOM 2427 N N . GLU A 1 289 ? -1.987 20.369 2.598 1.00 78.69 289 GLU A N 1
ATOM 2428 C CA . GLU A 1 289 ? -0.982 19.407 2.155 1.00 78.69 289 GLU A CA 1
ATOM 2429 C C . GLU A 1 289 ? -0.724 19.514 0.645 1.00 78.69 289 GLU A C 1
ATOM 2431 O O . GLU A 1 289 ? 0.430 19.499 0.232 1.00 78.69 289 GLU A O 1
ATOM 2436 N N . GLU A 1 290 ? -1.779 19.642 -0.165 1.00 80.75 290 GLU A N 1
ATOM 2437 C CA . GLU A 1 290 ? -1.681 19.882 -1.612 1.00 80.75 290 GLU A CA 1
ATOM 2438 C C . GLU A 1 290 ? -0.980 21.216 -1.913 1.00 80.75 290 GLU A C 1
ATOM 2440 O O . GLU A 1 290 ? -0.117 21.266 -2.788 1.00 80.75 290 GLU A O 1
ATOM 2445 N N . ASP A 1 291 ? -1.272 22.262 -1.137 1.00 82.44 291 ASP A N 1
ATOM 2446 C CA . ASP A 1 291 ? -0.616 23.566 -1.261 1.00 82.44 291 ASP A 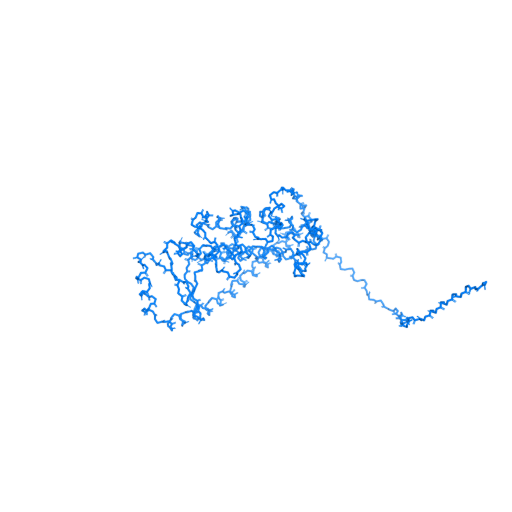CA 1
ATOM 2447 C C . ASP A 1 291 ? 0.887 23.463 -0.935 1.00 82.44 291 ASP A C 1
ATOM 2449 O O . ASP A 1 291 ? 1.723 23.852 -1.743 1.00 82.44 291 ASP A O 1
ATOM 2453 N N . ARG A 1 292 ? 1.254 22.854 0.206 1.00 81.06 292 ARG A N 1
ATOM 2454 C CA . ARG A 1 292 ? 2.668 22.652 0.593 1.00 81.06 292 ARG A CA 1
ATOM 2455 C C . ARG A 1 292 ? 3.456 21.834 -0.423 1.00 81.06 292 ARG A C 1
ATOM 2457 O O . ARG A 1 292 ? 4.641 22.081 -0.619 1.00 81.06 292 ARG A O 1
ATOM 2464 N N . GLN A 1 293 ? 2.817 20.825 -1.005 1.00 77.12 293 GLN A N 1
ATOM 2465 C CA . GLN A 1 293 ? 3.422 20.016 -2.054 1.00 77.12 293 GLN A CA 1
ATOM 2466 C C . GLN A 1 293 ? 3.713 20.874 -3.288 1.00 77.12 293 GLN A C 1
ATOM 2468 O O . GLN A 1 293 ? 4.825 20.820 -3.802 1.00 77.12 293 GLN A O 1
ATOM 2473 N N . THR A 1 294 ? 2.739 21.680 -3.717 1.00 81.94 294 THR A N 1
ATOM 2474 C CA . THR A 1 294 ? 2.889 22.587 -4.864 1.00 81.94 294 THR A CA 1
ATOM 2475 C C . THR A 1 294 ? 4.034 23.572 -4.624 1.00 81.94 294 THR A C 1
ATOM 2477 O O . THR A 1 294 ? 4.896 23.723 -5.479 1.00 81.94 294 THR A O 1
ATOM 2480 N N . ASP A 1 295 ? 4.115 24.159 -3.424 1.00 84.88 295 ASP A N 1
ATOM 2481 C CA . ASP A 1 295 ? 5.200 25.076 -3.056 1.00 84.88 295 ASP A CA 1
ATOM 2482 C C . ASP A 1 295 ? 6.592 24.413 -3.137 1.00 84.88 295 ASP A C 1
ATOM 2484 O O . ASP A 1 295 ? 7.568 25.057 -3.526 1.00 84.88 295 ASP A O 1
ATOM 2488 N N . LEU A 1 296 ? 6.704 23.134 -2.754 1.00 82.44 296 LEU A N 1
ATOM 2489 C CA . LEU A 1 296 ? 7.961 22.382 -2.836 1.00 82.44 296 LEU A CA 1
ATOM 2490 C C . LEU A 1 296 ? 8.329 22.032 -4.279 1.00 82.44 296 LEU A C 1
ATOM 2492 O O . LEU A 1 296 ? 9.487 22.190 -4.654 1.00 82.44 296 LEU A O 1
ATOM 2496 N N . GLU A 1 297 ? 7.362 21.585 -5.081 1.00 81.00 297 GLU A N 1
ATOM 2497 C CA . GLU A 1 297 ? 7.569 21.278 -6.502 1.00 81.00 297 GLU A CA 1
ATOM 2498 C C . GLU A 1 297 ? 7.979 22.533 -7.288 1.00 81.00 297 GLU A C 1
ATOM 2500 O O . GLU A 1 297 ? 8.929 22.490 -8.070 1.00 81.00 297 GLU A O 1
ATOM 2505 N N . ASP A 1 298 ? 7.339 23.675 -7.021 1.00 83.38 298 ASP A N 1
ATOM 2506 C CA . ASP A 1 298 ? 7.694 24.961 -7.626 1.00 83.38 298 ASP A CA 1
ATOM 2507 C C . ASP A 1 298 ? 9.112 25.404 -7.220 1.00 83.38 298 ASP A C 1
ATOM 2509 O O . ASP A 1 298 ? 9.882 25.889 -8.055 1.00 83.38 298 ASP A O 1
ATOM 2513 N N . ALA A 1 299 ? 9.490 25.210 -5.951 1.00 83.56 299 ALA A N 1
ATOM 2514 C CA . ALA A 1 299 ? 10.829 25.534 -5.463 1.00 83.56 299 ALA A CA 1
ATOM 2515 C C . ALA A 1 299 ? 11.917 24.629 -6.068 1.00 83.56 299 ALA A C 1
ATOM 2517 O O . ALA A 1 299 ? 13.006 25.111 -6.390 1.00 83.56 299 ALA A O 1
ATOM 2518 N N . GLU A 1 300 ? 11.635 23.334 -6.236 1.00 81.81 300 GLU A N 1
ATOM 2519 C CA . GLU A 1 300 ? 12.525 22.367 -6.889 1.00 81.81 300 GLU A CA 1
ATOM 2520 C C . GLU A 1 300 ? 12.709 22.708 -8.372 1.00 81.81 300 GLU A C 1
ATOM 2522 O O . GLU A 1 300 ? 13.845 22.839 -8.833 1.00 81.81 300 GLU A O 1
ATOM 2527 N N . ALA A 1 301 ? 11.617 22.977 -9.093 1.00 80.69 301 ALA A N 1
ATOM 2528 C CA . ALA A 1 301 ? 11.667 23.398 -10.490 1.00 80.69 301 ALA A CA 1
ATOM 2529 C C . ALA A 1 301 ? 12.445 24.715 -10.672 1.00 80.69 301 ALA A C 1
ATOM 2531 O O . ALA A 1 301 ? 13.217 24.870 -11.623 1.00 80.69 301 ALA A O 1
ATOM 2532 N N . GLU A 1 302 ? 12.289 25.674 -9.752 1.00 82.56 302 GLU A N 1
ATOM 2533 C CA . GLU A 1 302 ? 13.056 26.921 -9.777 1.00 82.56 302 GLU A CA 1
ATOM 2534 C C . GLU A 1 302 ? 14.549 26.686 -9.486 1.00 82.56 302 GLU A C 1
ATOM 2536 O O . GLU A 1 302 ? 15.410 27.300 -10.128 1.00 82.56 302 GLU A O 1
ATOM 2541 N N . ALA A 1 303 ? 14.878 25.791 -8.551 1.00 81.38 303 ALA A N 1
ATOM 2542 C CA . ALA A 1 303 ? 16.257 25.429 -8.237 1.00 81.38 303 ALA A CA 1
ATOM 2543 C C . ALA A 1 303 ? 16.950 24.735 -9.421 1.00 81.38 303 ALA A C 1
ATOM 2545 O O . ALA A 1 303 ? 18.068 25.113 -9.778 1.00 81.38 303 ALA A O 1
ATOM 2546 N N . GLU A 1 304 ? 16.276 23.787 -10.075 1.00 79.69 304 GLU A N 1
ATOM 2547 C CA . GLU A 1 304 ? 16.764 23.137 -11.296 1.00 79.69 304 GLU A CA 1
ATOM 2548 C C . GLU A 1 304 ? 16.968 24.144 -12.430 1.00 79.69 304 GLU A C 1
ATOM 2550 O O . GLU A 1 304 ? 18.001 24.133 -13.106 1.00 79.69 304 GLU A O 1
ATOM 2555 N N . TYR A 1 305 ? 16.026 25.075 -12.604 1.00 78.50 305 TYR A N 1
ATOM 2556 C CA . TYR A 1 305 ? 16.129 26.129 -13.609 1.00 78.50 305 TYR A CA 1
ATOM 2557 C C . TYR A 1 305 ? 17.347 27.038 -13.388 1.00 78.50 305 TYR A C 1
ATOM 2559 O O . TYR A 1 305 ? 18.052 27.379 -14.344 1.00 78.50 305 TYR A O 1
ATOM 2567 N N . ARG A 1 306 ? 17.621 27.425 -12.136 1.00 79.25 306 ARG A N 1
ATOM 2568 C CA . ARG A 1 306 ? 18.803 28.231 -11.780 1.00 79.25 306 ARG A CA 1
ATOM 2569 C C . ARG A 1 306 ? 20.101 27.452 -11.991 1.00 79.25 306 ARG A C 1
ATOM 2571 O O . ARG A 1 306 ? 21.016 27.966 -12.636 1.00 79.25 306 ARG A O 1
ATOM 2578 N N . ALA A 1 307 ? 20.137 26.187 -11.570 1.00 75.44 307 ALA A N 1
ATOM 2579 C CA . ALA A 1 307 ? 21.285 25.305 -11.772 1.00 75.44 307 ALA A CA 1
ATOM 2580 C C . ALA A 1 307 ? 21.614 25.112 -13.265 1.00 75.44 307 ALA A C 1
ATOM 2582 O O . ALA A 1 307 ? 22.778 25.199 -13.659 1.00 75.44 307 ALA A O 1
ATOM 2583 N N . ALA A 1 308 ? 20.600 24.943 -14.121 1.00 74.38 308 ALA A N 1
ATOM 2584 C CA . ALA A 1 308 ? 20.770 24.839 -15.573 1.00 74.38 308 ALA A CA 1
ATOM 2585 C C . ALA A 1 308 ? 21.289 26.138 -16.223 1.00 74.38 308 ALA A C 1
ATOM 2587 O O . ALA A 1 308 ? 21.899 26.101 -17.294 1.00 74.38 308 ALA A O 1
ATOM 2588 N N . ARG A 1 309 ? 21.079 27.293 -15.577 1.00 78.12 309 ARG A N 1
ATOM 2589 C CA . ARG A 1 309 ? 21.612 28.597 -16.002 1.00 78.12 309 ARG A CA 1
ATOM 2590 C C . ARG A 1 309 ? 23.009 28.916 -15.474 1.00 78.12 309 ARG A C 1
ATOM 2592 O O . ARG A 1 309 ? 23.609 29.878 -15.955 1.00 78.12 309 ARG A O 1
ATOM 2599 N N . GLY A 1 310 ? 23.537 28.120 -14.545 1.00 63.53 310 GLY A N 1
ATOM 2600 C CA . GLY A 1 310 ? 24.817 28.388 -13.887 1.00 63.53 310 GLY A CA 1
ATOM 2601 C C . GLY A 1 310 ? 24.785 29.597 -12.943 1.00 63.53 310 GLY A C 1
ATOM 2602 O O . GLY A 1 310 ? 25.825 30.232 -12.757 1.00 63.53 310 GLY A O 1
ATOM 2603 N N . GLU A 1 311 ? 23.606 29.927 -12.401 1.00 51.47 311 GLU A N 1
ATOM 2604 C CA . GLU A 1 311 ? 23.393 30.909 -11.320 1.00 51.47 311 GLU A CA 1
ATOM 2605 C C . GLU A 1 311 ? 23.456 30.230 -9.946 1.00 51.47 311 GLU A C 1
ATOM 2607 O O . GLU A 1 311 ? 24.069 30.831 -9.032 1.00 51.47 311 GLU A O 1
#

Foldseek 3Di:
DDDDDDDDDDDDDDDDDDDDDDDDDPPPPVPDPDDPPPPPPPPDDDDDPLLVVLLVCLNQQQPQQGGFDPDPPDACLVRADLPDDADQLLPLQVLQVLLFFANVLLVVLVVQLCVLCVPDDADNSQWDWAQALVLAIEIGRVVNVSSLVSLLVLQDPDDDDFDLALVRLLVSLVVSGGDSSLSSNSRLEPRPPVCVVPVVSPPPPNHPDDSSRSSNVSSVVSSVSSRSNVQSNCCVVQQWHADPSYIFGQDPPGHPVRRVVVVVVDDSVNSSVVNVVVVVVVVVVVVVSVVVVVVVVVVVVVVVVCVVVVD

Sequence (311 aa):
MLRSSLFRLSITSPFDHIQKHSPIMDVEDDRWSVKNSEEIEAIHFEWTPELVRLATSRRRIHPFLGPLEETDWKWPFYIYRPDMVLPDPANTHECLKWVGLSDEKIIQVEQRFNELYPDFQAPVCGYDEYFSPTGHNSIVFPVLDKLVRVYQRMLDQWSSDHEYTHEGYIKKGIQQGLRPEFAVFCGMHKDDPRCIDDPLLFEREWFDISASSLVDDVADWFWRRLRDFLTCKLLHEGKAWSDKHGHWLVHEGEDIDQAKARVNDLDLEQLRERADKELREKSTRKTQEEDRQTDLEDAEAEAEYRAARGE

pLDDT: mean 75.81, std 20.38, range [26.72, 97.75]